Protein AF-A0A182MZ97-F1 (afdb_monomer_lite)

pLDDT: mean 85.39, std 9.78, range [48.69, 96.19]

Structure (mmCIF, N/CA/C/O backbone):
data_AF-A0A182MZ97-F1
#
_entry.id   AF-A0A182MZ97-F1
#
loop_
_atom_site.group_PDB
_atom_site.id
_atom_site.type_symbol
_atom_site.label_atom_id
_atom_site.label_alt_id
_atom_site.label_comp_id
_atom_site.label_asym_id
_atom_site.label_entity_id
_atom_site.label_seq_id
_atom_site.pdbx_PDB_ins_code
_atom_site.Cartn_x
_atom_site.Cartn_y
_atom_site.Cartn_z
_atom_site.occupancy
_atom_site.B_iso_or_equiv
_atom_site.auth_seq_id
_atom_site.auth_comp_id
_atom_site.auth_asym_id
_atom_site.auth_atom_id
_atom_site.pdbx_PDB_model_num
ATOM 1 N N . MET A 1 1 ? -9.041 17.552 29.108 1.00 75.31 1 MET A N 1
ATOM 2 C CA . MET A 1 1 ? -8.482 17.129 27.807 1.00 75.31 1 MET A CA 1
ATOM 3 C C . MET A 1 1 ? -7.192 16.345 27.979 1.00 75.31 1 MET A C 1
ATOM 5 O O . MET A 1 1 ? -7.177 15.187 27.598 1.00 75.31 1 MET A O 1
ATOM 9 N N . GLU A 1 2 ? -6.170 16.884 28.648 1.00 78.56 2 GLU A N 1
ATOM 10 C CA . GLU A 1 2 ? -4.903 16.163 28.898 1.00 78.56 2 GLU A CA 1
ATOM 11 C C . GLU A 1 2 ? -5.072 14.800 29.594 1.00 78.56 2 GLU A C 1
ATOM 13 O O . GLU A 1 2 ? -4.430 13.819 29.215 1.00 78.56 2 GLU A O 1
ATOM 18 N N . SER A 1 3 ? -5.989 14.697 30.565 1.00 82.06 3 SER A N 1
ATOM 19 C CA . SER A 1 3 ? -6.294 13.424 31.234 1.00 82.06 3 SER A CA 1
ATOM 20 C C . SER A 1 3 ? -6.861 12.366 30.280 1.00 82.06 3 SER A C 1
ATOM 22 O O . SER A 1 3 ? -6.561 11.186 30.441 1.00 82.06 3 SER A O 1
ATOM 24 N N . TYR A 1 4 ? -7.638 12.779 29.270 1.00 83.19 4 TYR A N 1
ATOM 25 C CA . TYR A 1 4 ? -8.180 11.879 28.249 1.00 83.19 4 TYR A CA 1
ATOM 26 C C . TYR A 1 4 ? -7.067 11.391 27.321 1.00 83.19 4 TYR A C 1
ATOM 28 O O . TYR A 1 4 ? -6.883 10.186 27.179 1.00 83.19 4 TYR A O 1
ATOM 36 N N . THR A 1 5 ? -6.253 12.305 26.783 1.00 82.81 5 THR A N 1
ATOM 37 C CA . THR A 1 5 ? -5.093 11.955 25.946 1.00 82.81 5 THR A CA 1
ATOM 38 C C . THR A 1 5 ? -4.143 10.999 26.671 1.00 82.81 5 THR A C 1
ATOM 40 O O . THR A 1 5 ? -3.703 10.002 26.102 1.00 82.81 5 THR A O 1
ATOM 43 N N . THR A 1 6 ? -3.881 11.243 27.959 1.00 85.00 6 THR A N 1
ATOM 44 C CA . THR A 1 6 ? -3.027 10.373 28.782 1.00 85.00 6 THR A CA 1
ATOM 45 C C . THR A 1 6 ? -3.634 8.980 28.958 1.00 85.00 6 THR A C 1
ATOM 47 O O . THR A 1 6 ? -2.920 7.979 28.880 1.00 85.00 6 THR A O 1
ATOM 50 N N . ALA A 1 7 ? -4.948 8.892 29.189 1.00 85.06 7 ALA A N 1
ATOM 51 C CA . ALA A 1 7 ? -5.648 7.617 29.305 1.00 85.06 7 ALA A CA 1
ATOM 52 C C . ALA A 1 7 ? -5.622 6.834 27.984 1.00 85.06 7 ALA A C 1
ATOM 54 O O . ALA A 1 7 ? -5.282 5.652 27.992 1.00 85.06 7 ALA A O 1
ATOM 55 N N . VAL A 1 8 ? -5.895 7.498 26.856 1.00 85.25 8 VAL A N 1
ATOM 56 C CA . VAL A 1 8 ? -5.829 6.914 25.507 1.00 85.25 8 VAL A CA 1
ATOM 57 C C . VAL A 1 8 ? -4.428 6.380 25.210 1.00 85.25 8 VAL A C 1
ATOM 59 O O . VAL A 1 8 ? -4.289 5.234 24.786 1.00 85.25 8 VAL A O 1
ATOM 62 N N . LEU A 1 9 ? -3.380 7.156 25.497 1.00 84.12 9 LEU A N 1
ATOM 63 C CA . LEU A 1 9 ? -1.998 6.723 25.291 1.00 84.12 9 LEU A CA 1
ATOM 64 C C . LEU A 1 9 ? -1.662 5.474 26.121 1.00 84.12 9 LEU A C 1
ATOM 66 O O . LEU A 1 9 ? -1.122 4.503 25.591 1.00 84.12 9 LEU A O 1
ATOM 70 N N . ARG A 1 10 ? -2.018 5.468 27.412 1.00 83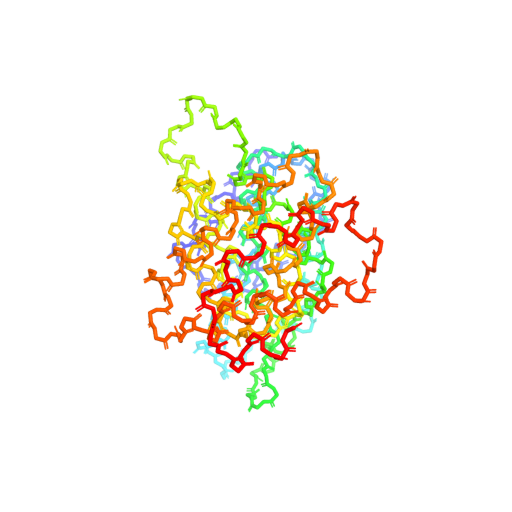.44 10 ARG A N 1
ATOM 71 C CA . ARG A 1 10 ? -1.785 4.318 28.304 1.00 83.44 10 ARG A CA 1
ATOM 72 C C . ARG A 1 10 ? -2.544 3.078 27.844 1.00 83.44 10 ARG A C 1
ATOM 74 O O . ARG A 1 10 ? -1.961 1.999 27.793 1.00 83.44 10 ARG A O 1
ATOM 81 N N . LEU A 1 11 ? -3.817 3.227 27.477 1.00 82.69 11 LEU A N 1
ATOM 82 C CA . LEU A 1 11 ? -4.630 2.131 26.947 1.00 82.69 11 LEU A CA 1
ATOM 83 C C . LEU A 1 11 ? -4.062 1.591 25.633 1.00 82.69 11 LEU A C 1
ATOM 85 O O . LEU A 1 11 ? -4.052 0.377 25.437 1.00 82.69 11 LEU A O 1
ATOM 89 N N . CYS A 1 12 ? -3.547 2.463 24.760 1.00 83.06 12 CYS A N 1
ATOM 90 C CA . CYS A 1 12 ? -2.911 2.056 23.509 1.00 83.06 12 CYS A CA 1
ATOM 91 C C . CYS A 1 12 ? -1.721 1.135 23.780 1.00 83.06 12 CYS A C 1
ATOM 93 O O . CYS A 1 12 ? -1.678 0.026 23.253 1.00 83.06 12 CYS A O 1
ATOM 95 N N . VAL A 1 13 ? -0.807 1.561 24.656 1.00 80.88 13 VAL A N 1
ATOM 96 C CA . VAL A 1 13 ? 0.380 0.778 25.031 1.00 80.88 13 VAL A CA 1
ATOM 97 C C . VAL A 1 13 ? -0.014 -0.547 25.690 1.00 80.88 13 VAL A C 1
ATOM 99 O O . VAL A 1 13 ? 0.513 -1.596 25.331 1.00 80.88 13 VAL A O 1
ATOM 102 N N . LEU A 1 14 ? -0.976 -0.536 26.617 1.00 80.62 14 LEU A N 1
ATOM 103 C CA . LEU A 1 14 ? -1.439 -1.756 27.289 1.00 80.62 14 LEU A CA 1
ATOM 104 C C . LEU A 1 14 ? -2.064 -2.763 26.316 1.00 80.62 14 LEU A C 1
ATOM 106 O O . LEU A 1 14 ? -1.833 -3.965 26.445 1.00 80.62 14 LEU A O 1
ATOM 110 N N . THR A 1 15 ? -2.837 -2.281 25.342 1.00 79.12 15 THR A N 1
ATOM 111 C CA . THR A 1 15 ? -3.482 -3.141 24.341 1.00 79.12 15 THR A CA 1
ATOM 112 C C . THR A 1 15 ? -2.444 -3.796 23.430 1.00 79.12 15 THR A C 1
ATOM 114 O O . THR A 1 15 ? -2.584 -4.970 23.105 1.00 79.12 15 THR A O 1
ATOM 117 N N . GLU A 1 16 ? -1.375 -3.080 23.076 1.00 79.06 16 GLU A N 1
ATOM 118 C CA . GLU A 1 16 ? -0.279 -3.614 22.254 1.00 79.06 16 GLU A CA 1
ATOM 119 C C . GLU A 1 16 ? 0.541 -4.688 22.966 1.00 79.06 16 GLU A C 1
ATOM 121 O O . GLU A 1 16 ? 0.974 -5.643 22.328 1.00 79.06 16 GLU A O 1
ATOM 126 N N . ILE A 1 17 ? 0.736 -4.549 24.279 1.00 74.56 17 ILE A N 1
ATOM 127 C CA . ILE A 1 17 ? 1.519 -5.506 25.069 1.00 74.56 17 ILE A CA 1
ATOM 128 C C . ILE A 1 17 ? 0.687 -6.752 25.400 1.00 74.56 17 ILE A C 1
ATOM 130 O O . ILE A 1 17 ? 1.165 -7.872 25.240 1.00 74.56 17 ILE A O 1
ATOM 134 N N . ASN A 1 18 ? -0.558 -6.574 25.853 1.00 66.50 18 ASN A N 1
ATOM 135 C CA . ASN A 1 18 ? -1.329 -7.656 26.474 1.00 66.50 18 ASN A CA 1
ATOM 136 C C . ASN A 1 18 ? -2.469 -8.215 25.611 1.00 66.50 18 ASN A C 1
ATOM 138 O O . ASN A 1 18 ? -3.104 -9.177 26.036 1.00 66.50 18 ASN A O 1
ATOM 142 N N . 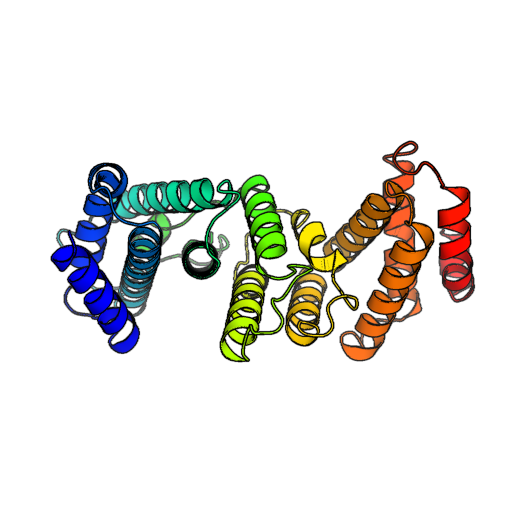ASN A 1 19 ? -2.772 -7.634 24.438 1.00 59.94 19 ASN A N 1
ATOM 143 C CA . ASN A 1 19 ? -3.938 -8.003 23.610 1.00 59.94 19 ASN A CA 1
ATOM 144 C C . ASN A 1 19 ? -5.249 -8.141 24.422 1.00 59.94 19 ASN A C 1
ATOM 146 O O . ASN A 1 19 ? -6.076 -8.991 24.106 1.00 59.94 19 ASN A O 1
ATOM 150 N N . ALA A 1 20 ? -5.390 -7.335 25.488 1.00 57.81 20 ALA A N 1
ATOM 151 C CA . ALA A 1 20 ? -6.318 -7.489 26.616 1.00 57.81 20 ALA A CA 1
ATOM 152 C C . ALA A 1 20 ? -7.575 -8.331 26.313 1.00 57.81 20 ALA A C 1
ATOM 154 O O . ALA A 1 20 ? -8.516 -7.850 25.689 1.00 57.81 20 ALA A O 1
ATOM 155 N N . THR A 1 21 ? -7.601 -9.582 26.776 1.00 58.50 21 THR A N 1
ATOM 156 C CA . THR A 1 21 ? -8.593 -10.591 26.367 1.00 58.50 21 THR A CA 1
ATOM 157 C C . THR A 1 21 ? -9.963 -10.446 27.037 1.00 58.50 21 THR A C 1
ATOM 159 O O . THR A 1 21 ? -10.971 -10.793 26.428 1.00 58.50 21 THR A O 1
ATOM 162 N N . GLU A 1 22 ? -10.050 -9.907 28.258 1.00 63.78 22 GLU A N 1
ATOM 163 C CA . GLU A 1 22 ? -11.291 -10.003 29.052 1.00 63.78 22 GLU A CA 1
ATOM 164 C C . GLU A 1 22 ? -12.356 -8.935 28.745 1.00 63.78 22 GLU A C 1
ATOM 166 O O . GLU A 1 22 ? -13.522 -9.153 29.050 1.00 63.78 22 GLU A O 1
ATOM 171 N N . ASN A 1 23 ? -12.016 -7.806 28.107 1.00 78.56 23 ASN A N 1
ATOM 172 C CA . ASN A 1 23 ? -12.972 -6.705 27.861 1.00 78.56 23 ASN A CA 1
ATOM 173 C C . ASN A 1 23 ? -12.804 -6.011 26.498 1.00 78.56 23 ASN A C 1
ATOM 175 O O . ASN A 1 23 ? -13.236 -4.870 26.310 1.00 78.56 23 ASN A O 1
ATOM 179 N N . VAL A 1 24 ? -12.179 -6.681 25.528 1.00 85.81 24 VAL A N 1
ATOM 180 C CA . VAL A 1 24 ? -11.850 -6.068 24.233 1.00 85.81 24 VAL A CA 1
ATOM 181 C C . VAL A 1 24 ? -13.084 -5.617 23.442 1.00 85.81 24 VAL A C 1
ATOM 183 O O . VAL A 1 24 ? -13.055 -4.564 22.806 1.00 85.81 24 VAL A O 1
ATOM 186 N N . PHE A 1 25 ? -14.194 -6.358 23.523 1.00 86.38 25 PHE A N 1
ATOM 187 C CA . PHE A 1 25 ? -15.444 -5.997 22.847 1.00 86.38 25 PHE A CA 1
ATOM 188 C C . PHE A 1 25 ? -16.012 -4.684 23.391 1.00 86.38 25 PHE A C 1
ATOM 190 O O . PHE A 1 25 ? -16.287 -3.767 22.616 1.00 86.38 25 PHE A O 1
ATOM 197 N N . THR A 1 26 ? -16.092 -4.565 24.718 1.00 86.88 26 THR A N 1
ATOM 198 C CA . THR A 1 26 ? -16.541 -3.357 25.420 1.00 86.88 26 THR A CA 1
ATOM 199 C C . THR A 1 26 ? -15.643 -2.162 25.108 1.00 86.88 26 THR A C 1
ATOM 201 O O . THR A 1 26 ? -16.132 -1.071 24.824 1.00 86.88 26 THR A O 1
ATOM 204 N N . LEU A 1 27 ? -14.320 -2.362 25.096 1.00 88.50 27 LEU A N 1
ATOM 205 C CA . LEU A 1 27 ? -13.373 -1.312 24.725 1.00 88.50 27 LEU A CA 1
ATOM 206 C C . LEU A 1 27 ? -13.592 -0.844 23.280 1.00 88.50 27 LEU A C 1
ATOM 208 O O . LEU A 1 27 ? -13.688 0.356 23.034 1.00 88.50 27 LEU A O 1
ATOM 212 N N . ALA A 1 28 ? -13.714 -1.771 22.327 1.00 89.94 28 ALA A N 1
ATOM 213 C CA . ALA A 1 28 ? -13.970 -1.434 20.929 1.00 89.94 28 ALA A CA 1
ATOM 214 C C . ALA A 1 28 ? -15.308 -0.696 20.743 1.00 89.94 28 ALA A C 1
ATOM 216 O O . ALA A 1 28 ? -15.421 0.160 19.867 1.00 89.94 28 ALA A O 1
ATOM 217 N N . GLU A 1 29 ? -16.315 -0.991 21.567 1.00 88.88 29 GLU A N 1
ATOM 218 C CA . GLU A 1 29 ? -17.582 -0.263 21.584 1.00 88.88 29 GLU A CA 1
ATOM 219 C C . GLU A 1 29 ? -17.445 1.164 22.123 1.00 88.88 29 GLU A C 1
ATOM 221 O O . GLU A 1 29 ? -17.930 2.100 21.484 1.00 88.88 29 GLU A O 1
ATOM 226 N N . TYR A 1 30 ? -16.747 1.363 23.241 1.00 89.62 30 TYR A N 1
ATOM 227 C CA . TYR A 1 30 ? -16.501 2.709 23.759 1.00 89.62 30 TYR A CA 1
ATOM 228 C C . TYR A 1 30 ? -15.685 3.559 22.789 1.00 89.62 30 TYR A C 1
ATOM 230 O O . TYR A 1 30 ? -16.057 4.700 22.525 1.00 89.62 30 TYR A O 1
ATOM 238 N N . LEU A 1 31 ? -14.654 2.987 22.168 1.00 92.50 31 LEU A N 1
ATOM 239 C CA . LEU A 1 31 ? -13.874 3.685 21.148 1.00 92.50 31 LEU A CA 1
ATOM 240 C C . LEU A 1 31 ? -14.722 4.011 19.908 1.00 92.50 31 LEU A C 1
ATOM 242 O O . LEU A 1 31 ? -14.615 5.101 19.360 1.00 92.50 31 LEU A O 1
ATOM 246 N N . ALA A 1 32 ? -15.637 3.135 19.489 1.00 91.56 32 ALA A N 1
ATOM 247 C CA . ALA A 1 32 ? -16.556 3.457 18.395 1.00 91.56 32 ALA A CA 1
ATOM 248 C C . ALA A 1 32 ? -17.457 4.666 18.711 1.00 91.56 32 ALA A C 1
ATOM 250 O O . ALA A 1 32 ? -17.760 5.473 17.829 1.00 91.56 32 ALA A O 1
ATOM 251 N N . ASN A 1 33 ? -17.899 4.788 19.965 1.00 89.94 33 ASN A N 1
ATOM 252 C CA . ASN A 1 33 ? -18.706 5.917 20.418 1.00 89.94 33 ASN A CA 1
ATOM 253 C C . ASN A 1 33 ? -17.875 7.204 20.498 1.00 89.94 33 ASN A C 1
ATOM 255 O O . ASN A 1 33 ? -18.319 8.243 20.006 1.00 89.94 33 ASN A O 1
ATOM 259 N N . ASP A 1 34 ? -16.657 7.117 21.030 1.00 90.38 34 ASP A N 1
ATOM 260 C CA . ASP A 1 34 ? -15.720 8.238 21.117 1.00 90.38 34 ASP A CA 1
ATOM 261 C C . ASP A 1 34 ? -15.302 8.755 19.735 1.00 90.38 34 ASP A C 1
ATOM 263 O O . ASP A 1 34 ? -15.210 9.968 19.550 1.00 90.38 34 ASP A O 1
ATOM 267 N N . LEU A 1 35 ? -15.151 7.876 18.735 1.00 92.50 35 LEU A N 1
ATOM 268 C CA . LEU A 1 35 ? -14.827 8.254 17.352 1.00 92.50 35 LEU A CA 1
ATOM 269 C C . LEU A 1 35 ? -15.794 9.324 16.813 1.00 92.50 35 LEU A C 1
ATOM 271 O O . LEU A 1 35 ? -15.373 10.284 16.171 1.00 92.50 35 LEU A O 1
ATOM 275 N N . ARG A 1 36 ? -17.093 9.205 17.123 1.00 87.31 36 ARG A N 1
ATOM 276 C CA . ARG A 1 36 ? -18.137 10.165 16.703 1.00 87.31 36 ARG A CA 1
ATOM 277 C C . ARG A 1 36 ? -18.041 11.515 17.412 1.00 87.31 36 ARG A C 1
ATOM 279 O O . ARG A 1 36 ? -18.673 12.485 16.990 1.00 87.31 36 ARG A O 1
ATOM 286 N N . LEU A 1 37 ? -17.317 11.562 18.522 1.00 88.19 37 LEU A N 1
ATOM 287 C CA . LEU A 1 37 ? -17.162 12.732 19.372 1.00 88.19 37 LEU A CA 1
ATOM 288 C C . LEU A 1 37 ? -15.798 13.407 19.194 1.00 88.19 37 LEU A C 1
ATOM 290 O O . LEU A 1 37 ? -15.675 14.555 19.615 1.00 88.19 37 LEU A O 1
ATOM 294 N N . LEU A 1 38 ? -14.816 12.771 18.541 1.00 87.25 38 LEU A N 1
ATOM 295 C CA . LEU A 1 38 ? -13.461 13.322 18.369 1.00 87.25 38 LEU A CA 1
ATOM 296 C C . LEU A 1 38 ? -13.462 14.747 17.810 1.00 87.25 38 LEU A C 1
ATOM 298 O O . LEU A 1 38 ? -12.812 15.630 18.368 1.00 87.25 38 LEU A O 1
ATOM 302 N N . SER A 1 39 ? -14.266 15.008 16.775 1.00 83.00 39 SER A N 1
ATOM 303 C CA . SER A 1 39 ? -14.386 16.343 16.170 1.00 83.00 39 SER A CA 1
ATOM 304 C C . SER A 1 39 ? -14.908 17.406 17.146 1.00 83.00 39 SER A C 1
ATOM 306 O O . SER A 1 39 ? -14.612 18.590 17.002 1.00 83.00 39 SER A O 1
ATOM 308 N N . LYS A 1 40 ? -15.651 16.997 18.182 1.00 86.00 40 LYS A N 1
ATOM 309 C CA . LYS A 1 40 ? -16.168 17.869 19.248 1.00 86.00 40 LYS A CA 1
ATOM 310 C C . LYS A 1 40 ? -15.209 17.989 20.431 1.00 86.00 40 LYS A C 1
ATOM 312 O O . LYS A 1 40 ? -15.295 18.962 21.177 1.00 86.00 40 LYS A O 1
ATOM 317 N N . MET A 1 41 ? -14.309 17.023 20.607 1.00 83.06 41 MET A N 1
ATOM 318 C CA . MET A 1 41 ? -13.369 16.965 21.726 1.00 83.06 41 MET A CA 1
ATOM 319 C C . MET A 1 41 ? -12.228 17.989 21.611 1.00 83.06 41 MET A C 1
ATOM 321 O O . MET A 1 41 ? -11.568 18.241 22.613 1.00 83.06 41 MET A O 1
ATOM 325 N N . LYS A 1 42 ? -12.016 18.630 20.448 1.00 82.94 42 LYS A N 1
ATOM 326 C CA . LYS A 1 42 ? -10.937 19.622 20.220 1.00 82.94 42 LYS A CA 1
ATOM 327 C C . LYS A 1 42 ? -9.555 19.099 20.657 1.00 82.94 42 LYS A C 1
ATOM 329 O O . LYS A 1 42 ? -8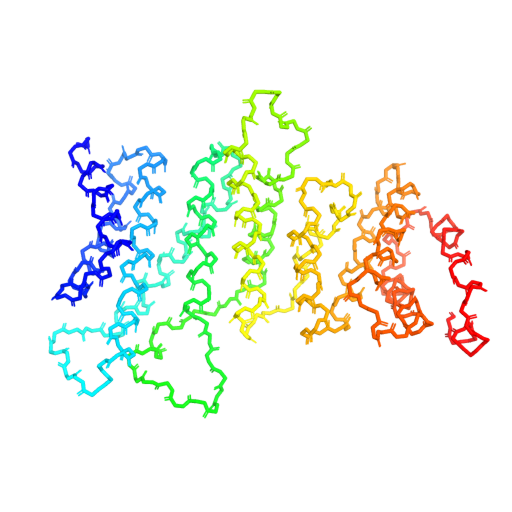.811 19.779 21.363 1.00 82.94 42 LYS A O 1
ATOM 334 N N . LEU A 1 43 ? -9.254 17.856 20.288 1.00 85.56 43 LEU A N 1
ATOM 335 C CA . LEU A 1 43 ? -7.963 17.209 20.526 1.00 85.56 43 LEU A CA 1
ATOM 336 C C . LEU A 1 43 ? -6.906 17.712 19.534 1.00 85.56 43 LEU A C 1
ATOM 338 O O . LEU A 1 43 ? -7.254 18.161 18.445 1.00 85.56 43 LEU A O 1
ATOM 342 N N . SER A 1 44 ? -5.625 17.601 19.903 1.00 88.94 44 SER A N 1
ATOM 343 C CA . SER A 1 44 ? -4.528 17.792 18.947 1.00 88.94 44 SER A CA 1
ATOM 344 C C . SER A 1 44 ? -4.525 16.684 17.890 1.00 88.94 44 SER A C 1
ATOM 346 O O . SER A 1 44 ? -4.992 15.571 18.152 1.00 88.94 44 SER A O 1
ATOM 348 N N . ASP A 1 45 ? -3.944 16.960 16.723 1.00 89.38 45 ASP A N 1
ATOM 349 C CA . ASP A 1 45 ? -3.851 15.989 15.625 1.00 89.38 45 ASP A CA 1
ATOM 350 C C . ASP A 1 45 ? -3.105 14.718 16.042 1.00 89.38 45 ASP A C 1
ATOM 352 O O . ASP A 1 45 ? -3.550 13.607 15.755 1.00 89.38 45 ASP A O 1
ATOM 356 N N . GLU A 1 46 ? -2.031 14.859 16.821 1.00 88.69 46 GLU A N 1
ATOM 357 C CA . GLU A 1 46 ? -1.310 13.719 17.388 1.00 88.69 46 GLU A CA 1
ATOM 358 C C . GLU A 1 46 ? -2.192 12.893 18.335 1.00 88.69 46 GLU A C 1
ATOM 360 O O . GLU A 1 46 ? -2.209 11.664 18.252 1.00 88.69 46 GLU A O 1
ATOM 365 N N . SER A 1 47 ? -2.991 13.543 19.188 1.00 89.12 47 SER A N 1
ATOM 366 C CA . SER A 1 47 ? -3.918 12.838 20.084 1.00 89.12 47 SER A CA 1
ATOM 367 C C . SER A 1 47 ? -4.982 12.065 19.298 1.00 89.12 47 SER A C 1
ATOM 369 O O . SER A 1 47 ? -5.289 10.923 19.646 1.00 89.12 47 SER A O 1
ATOM 371 N N . ASN A 1 48 ? -5.517 12.655 18.223 1.00 91.56 48 ASN A N 1
ATOM 372 C CA . ASN A 1 48 ? -6.449 11.974 17.320 1.00 91.56 48 ASN A CA 1
ATOM 373 C C . ASN A 1 48 ? -5.781 10.773 16.635 1.00 91.56 48 ASN A C 1
ATOM 375 O O . ASN A 1 48 ? -6.359 9.690 16.564 1.00 91.56 48 ASN A O 1
ATOM 379 N N . ALA A 1 49 ? -4.533 10.919 16.195 1.00 90.44 49 ALA A N 1
ATOM 380 C CA . ALA A 1 49 ? -3.804 9.843 15.540 1.00 90.44 49 ALA A CA 1
ATOM 381 C C . ALA A 1 49 ? -3.478 8.677 16.493 1.00 90.44 49 ALA A C 1
ATOM 383 O O . ALA A 1 49 ? -3.600 7.506 16.120 1.00 90.44 49 ALA A O 1
ATOM 384 N N . ILE A 1 50 ? -3.137 8.973 17.753 1.00 90.44 50 ILE A N 1
ATOM 385 C CA . ILE A 1 50 ? -2.969 7.958 18.805 1.00 90.44 50 ILE A CA 1
ATOM 386 C C . ILE A 1 50 ? -4.305 7.259 19.091 1.00 90.44 50 ILE A C 1
ATOM 388 O O . ILE A 1 50 ? -4.329 6.039 19.268 1.00 90.44 50 ILE A O 1
ATOM 392 N N . PHE A 1 51 ? -5.421 7.992 19.085 1.00 93.81 51 PHE A N 1
ATOM 393 C CA . PHE A 1 51 ? -6.746 7.389 19.202 1.00 93.81 51 PHE A CA 1
ATOM 394 C C . PHE A 1 51 ? -7.019 6.398 18.059 1.00 93.81 51 PHE A C 1
ATOM 396 O O . PHE A 1 51 ? -7.438 5.269 18.318 1.00 93.81 51 PHE A O 1
ATOM 403 N N . TYR A 1 52 ? -6.724 6.763 16.807 1.00 94.62 52 TYR A N 1
ATOM 404 C CA . TYR A 1 52 ? -6.891 5.859 15.663 1.00 94.62 52 TYR A CA 1
ATOM 405 C C . TYR A 1 52 ? -6.052 4.583 15.813 1.00 94.62 52 TYR A C 1
ATOM 407 O O . TYR A 1 52 ? -6.544 3.479 15.572 1.00 94.62 52 TYR A O 1
ATOM 415 N N . ARG A 1 53 ? -4.806 4.710 16.286 1.00 92.12 53 ARG A N 1
ATOM 416 C CA . ARG A 1 53 ? -3.935 3.566 16.596 1.00 92.12 53 ARG A CA 1
ATOM 417 C C . ARG A 1 53 ? -4.543 2.656 17.668 1.00 92.12 53 ARG A C 1
ATOM 419 O O . ARG A 1 53 ? -4.570 1.439 17.472 1.00 92.12 53 ARG A O 1
ATOM 426 N N . LEU A 1 54 ? -5.054 3.226 18.763 1.00 93.19 54 LEU A N 1
ATOM 427 C CA . LEU A 1 54 ? -5.735 2.478 19.824 1.00 93.19 54 LEU A CA 1
ATOM 428 C C . LEU A 1 54 ? -6.961 1.740 19.277 1.00 93.19 54 LEU A C 1
ATOM 430 O O . LEU A 1 54 ? -7.118 0.548 19.539 1.00 93.19 54 LEU A O 1
ATOM 434 N N . TYR A 1 55 ? -7.803 2.416 18.494 1.00 94.06 55 TYR A N 1
ATOM 435 C CA . TYR A 1 55 ? -9.022 1.799 17.986 1.00 94.06 55 TYR A CA 1
ATOM 436 C C . TYR A 1 55 ? -8.729 0.647 17.021 1.00 94.06 55 TYR A C 1
ATOM 438 O O . TYR A 1 55 ? -9.278 -0.445 17.179 1.00 94.06 55 TYR A O 1
ATOM 446 N N . LYS A 1 56 ? -7.763 0.831 16.117 1.00 93.31 56 LYS A N 1
ATOM 447 C CA . LYS A 1 56 ? -7.219 -0.239 15.271 1.00 93.31 56 LYS A CA 1
ATOM 448 C C . LYS A 1 56 ? -6.713 -1.431 16.098 1.00 93.31 56 LYS A C 1
ATOM 450 O O . LYS A 1 56 ? -7.030 -2.575 15.780 1.00 93.31 56 LYS A O 1
ATOM 455 N N . ASN A 1 57 ? -5.952 -1.194 17.172 1.00 91.00 57 ASN A N 1
ATOM 456 C CA . ASN A 1 57 ? -5.452 -2.266 18.046 1.00 91.00 57 ASN A CA 1
ATOM 457 C C . ASN A 1 57 ? -6.592 -3.023 18.749 1.00 91.00 57 ASN A C 1
ATOM 459 O O . ASN A 1 57 ? -6.568 -4.251 18.808 1.00 91.00 57 ASN A O 1
ATOM 463 N N . ALA A 1 58 ? -7.610 -2.309 19.237 1.00 91.19 58 ALA A N 1
ATOM 464 C CA . ALA A 1 58 ? -8.780 -2.926 19.856 1.00 91.19 58 ALA A CA 1
ATOM 465 C C . ALA A 1 58 ? -9.552 -3.806 18.858 1.00 91.19 58 ALA A C 1
ATOM 467 O O . ALA A 1 58 ? -9.929 -4.925 19.195 1.00 91.19 58 ALA A O 1
ATOM 468 N N . LEU A 1 59 ? -9.734 -3.349 17.613 1.00 90.75 59 LEU A N 1
ATOM 469 C CA . LEU A 1 59 ? -10.379 -4.139 16.557 1.00 90.75 59 LEU A CA 1
ATOM 470 C C . LEU A 1 59 ? -9.565 -5.388 16.183 1.00 90.75 59 LEU A C 1
ATOM 472 O O . LEU A 1 59 ? -10.139 -6.468 16.049 1.00 90.75 59 LEU A O 1
ATOM 476 N N . HIS A 1 60 ? -8.236 -5.284 16.098 1.00 89.19 60 HIS A N 1
ATOM 477 C CA . HIS A 1 60 ? -7.367 -6.455 15.921 1.00 89.19 60 HIS A CA 1
ATOM 478 C C . HIS A 1 60 ? -7.547 -7.480 17.045 1.00 89.19 60 HIS A C 1
ATOM 480 O O . HIS A 1 60 ? -7.676 -8.675 16.777 1.00 89.19 60 HIS A O 1
ATOM 486 N N . ALA A 1 61 ? -7.585 -7.027 18.299 1.00 88.25 61 ALA A N 1
ATOM 487 C CA . ALA A 1 61 ? -7.780 -7.906 19.444 1.00 88.25 61 ALA A CA 1
ATOM 488 C C . ALA A 1 61 ? -9.198 -8.522 19.471 1.00 88.25 61 ALA A C 1
ATOM 490 O O . ALA A 1 61 ? -9.341 -9.694 19.819 1.00 88.25 61 ALA A O 1
ATOM 491 N N . VAL A 1 62 ? -10.233 -7.798 19.014 1.00 87.88 62 VAL A N 1
ATOM 492 C CA . VAL A 1 62 ? -11.585 -8.352 18.795 1.00 87.88 62 VAL A CA 1
ATOM 493 C C . VAL A 1 62 ? -11.549 -9.498 17.782 1.00 87.88 62 VAL A C 1
ATOM 495 O O . VAL A 1 62 ? -12.076 -10.576 18.064 1.00 87.88 62 VAL A O 1
ATOM 498 N N . VAL A 1 63 ? -10.916 -9.294 16.622 1.00 86.62 63 VAL A N 1
ATOM 499 C CA . VAL A 1 63 ? -10.804 -10.328 15.579 1.00 86.62 63 VAL A CA 1
ATOM 500 C C . VAL A 1 63 ? -10.022 -11.534 16.092 1.00 86.62 63 VAL A C 1
ATOM 502 O O . VAL A 1 63 ? -10.480 -12.665 15.938 1.00 86.62 63 VAL A O 1
ATOM 505 N N . LYS A 1 64 ? -8.893 -11.306 16.773 1.00 85.88 64 LYS A N 1
ATOM 506 C CA . LYS A 1 64 ? -8.092 -12.370 17.388 1.00 85.88 64 LYS A CA 1
ATOM 507 C C . LYS A 1 64 ? -8.916 -13.203 18.375 1.00 85.88 64 LYS A C 1
ATOM 509 O O . LYS A 1 64 ? -8.943 -14.422 18.257 1.00 85.88 64 LYS A O 1
ATOM 514 N N . CYS A 1 65 ? -9.664 -12.556 19.269 1.00 84.12 65 CYS A N 1
ATOM 515 C CA . CYS A 1 65 ? -10.548 -13.251 20.205 1.00 84.12 65 CYS A CA 1
ATOM 516 C C . CYS A 1 65 ? -11.627 -14.076 19.478 1.00 84.12 65 CYS A C 1
ATOM 518 O O . CYS A 1 65 ? -11.932 -15.195 19.891 1.00 84.12 65 CYS A O 1
ATOM 520 N N . CYS A 1 66 ? -12.197 -13.559 18.382 1.00 82.19 66 CYS A N 1
ATOM 521 C CA . CYS A 1 66 ? -13.170 -14.299 17.569 1.00 82.19 66 CYS A CA 1
ATOM 522 C C . CYS A 1 66 ? -12.569 -15.555 16.918 1.00 82.19 66 CYS A C 1
ATOM 524 O O . CYS A 1 66 ? -13.268 -16.561 16.809 1.00 82.19 66 CYS A O 1
ATOM 526 N N . LEU A 1 67 ? -11.301 -15.497 16.500 1.00 82.50 67 LEU A N 1
ATOM 527 C CA . LEU A 1 67 ? -10.583 -16.621 15.893 1.00 82.50 67 LEU A CA 1
ATOM 528 C C . LEU A 1 67 ? -10.150 -17.677 16.921 1.00 82.50 67 LEU A C 1
ATOM 530 O O . LEU A 1 67 ? -10.223 -18.866 16.625 1.00 82.50 67 LEU A O 1
ATOM 534 N N . GLU A 1 68 ? -9.722 -17.262 18.115 1.00 84.19 68 GLU A N 1
ATOM 535 C CA . GLU A 1 68 ? -9.267 -18.168 19.183 1.00 84.19 68 GLU A CA 1
ATOM 536 C C . GLU A 1 68 ? -10.427 -18.906 19.869 1.00 84.19 68 GLU A C 1
ATOM 538 O O . GLU A 1 68 ? -10.296 -20.070 20.240 1.00 84.19 68 GLU A O 1
ATOM 543 N N . GLU A 1 69 ? -11.588 -18.257 20.001 1.00 81.88 69 GLU A N 1
ATOM 544 C CA . GLU A 1 69 ? -12.782 -18.829 20.632 1.00 81.88 69 GLU A CA 1
ATOM 545 C C . GLU A 1 69 ? -13.998 -18.777 19.676 1.00 81.88 69 GLU A C 1
ATOM 547 O O . GLU A 1 69 ? -14.948 -18.010 19.901 1.00 81.88 69 GLU A O 1
ATOM 552 N N . PRO A 1 70 ? -14.007 -19.569 18.586 1.00 75.19 70 PRO A N 1
ATOM 553 C CA . PRO A 1 70 ? -15.021 -19.475 17.532 1.00 75.19 70 PRO A CA 1
ATOM 554 C C . PRO A 1 70 ? -16.414 -19.946 17.972 1.00 75.19 70 PRO A C 1
ATOM 556 O O . PRO A 1 70 ? -17.420 -19.430 17.491 1.00 75.19 70 PRO A O 1
ATOM 559 N N . SER A 1 71 ? -16.484 -20.906 18.898 1.00 72.88 71 SER A N 1
ATOM 560 C CA . SER A 1 71 ? -17.728 -21.505 19.401 1.00 72.88 71 SER A CA 1
ATOM 561 C C . SER A 1 71 ? -18.314 -20.795 20.624 1.00 72.88 71 SER A C 1
ATOM 563 O O . SER A 1 71 ? -19.375 -21.186 21.105 1.00 72.88 71 SER A O 1
ATOM 565 N N . LYS A 1 72 ? -17.629 -19.780 21.162 1.00 78.94 72 LYS A N 1
ATOM 566 C CA . LYS A 1 72 ? -18.080 -19.062 22.356 1.00 78.94 72 LYS A CA 1
ATOM 567 C C . LYS A 1 72 ? -19.213 -18.109 21.997 1.00 78.94 72 LYS A C 1
ATOM 569 O O . LYS A 1 72 ? -19.014 -17.157 21.234 1.00 78.94 72 LYS A O 1
ATOM 574 N N . GLU A 1 73 ? -20.388 -18.349 22.572 1.00 69.31 73 GLU A N 1
ATOM 575 C CA . GLU A 1 73 ? -21.492 -17.398 22.509 1.00 69.31 73 GLU A CA 1
ATOM 576 C C . GLU A 1 73 ? -21.103 -16.107 23.231 1.00 69.31 73 GLU A C 1
ATOM 578 O O . GLU A 1 73 ? -20.640 -16.110 24.372 1.00 69.31 73 GLU A O 1
ATOM 583 N N . ARG A 1 74 ? -21.270 -14.984 22.535 1.00 74.50 74 ARG A N 1
ATOM 584 C CA . ARG A 1 74 ? -20.941 -13.647 23.033 1.00 74.50 74 ARG A CA 1
ATOM 585 C C . ARG A 1 74 ? -22.232 -12.863 23.196 1.00 74.50 74 ARG A C 1
ATOM 587 O O . ARG A 1 74 ? -22.577 -12.014 22.376 1.00 74.50 74 ARG A O 1
ATOM 594 N N . THR A 1 75 ? -22.984 -13.207 24.235 1.00 67.69 75 THR A N 1
ATOM 595 C CA . THR A 1 75 ? -24.243 -12.542 24.585 1.00 67.69 75 THR A CA 1
ATOM 596 C C . THR A 1 75 ? -24.033 -11.037 24.754 1.00 67.69 75 THR A C 1
ATOM 598 O O . THR A 1 75 ? -23.161 -10.615 25.509 1.00 67.69 75 THR A O 1
ATOM 601 N N . GLY A 1 76 ? -24.831 -10.231 24.047 1.00 71.50 76 GLY A N 1
ATOM 602 C CA . GLY A 1 76 ? -24.764 -8.763 24.076 1.00 71.50 76 GLY A CA 1
ATOM 603 C C . GLY A 1 76 ? -23.898 -8.124 22.983 1.00 71.50 76 GLY A C 1
ATOM 604 O O . GLY A 1 76 ? -24.036 -6.928 22.742 1.00 71.50 76 GLY A O 1
ATOM 605 N N . VAL A 1 77 ? -23.069 -8.894 22.269 1.00 77.31 77 VAL A N 1
ATOM 606 C CA . VAL A 1 77 ? -22.239 -8.375 21.168 1.00 77.31 77 VAL A CA 1
ATOM 607 C C . VAL A 1 77 ? -23.028 -8.381 19.857 1.00 77.31 77 VAL A C 1
ATOM 609 O O . VAL A 1 77 ? -23.437 -9.432 19.366 1.00 77.31 77 VAL A O 1
ATOM 612 N N . LYS A 1 78 ? -23.213 -7.202 19.258 1.00 78.75 78 LYS A N 1
ATOM 613 C CA . LYS A 1 78 ? -23.914 -7.026 17.977 1.00 78.75 78 LYS A CA 1
ATOM 614 C C . LYS A 1 78 ? -22.934 -6.884 16.814 1.00 78.75 78 LYS A C 1
ATOM 616 O O . LYS A 1 78 ? -22.468 -5.789 16.504 1.00 78.75 78 LYS A O 1
ATOM 621 N N . PHE A 1 79 ? -22.581 -8.003 16.184 1.00 78.06 79 PHE A N 1
ATOM 622 C CA . PHE A 1 79 ? -21.577 -8.039 15.109 1.00 78.06 79 PHE A CA 1
ATOM 623 C C . PHE A 1 79 ? -21.966 -7.254 13.849 1.00 78.06 79 PHE A C 1
ATOM 625 O O . PHE A 1 79 ? -21.098 -6.706 13.177 1.00 78.06 79 PHE A O 1
ATOM 632 N N . ASP A 1 80 ? -23.257 -7.124 13.560 1.00 77.94 80 ASP A N 1
ATOM 633 C CA . ASP A 1 80 ? -23.775 -6.278 12.484 1.00 77.94 80 ASP A CA 1
ATOM 634 C C . ASP A 1 80 ? -23.474 -4.784 12.715 1.00 77.94 80 ASP A C 1
ATOM 636 O O . ASP A 1 80 ? -23.178 -4.043 11.772 1.00 77.94 80 ASP A O 1
ATOM 640 N N . GLU A 1 81 ? -23.479 -4.331 13.973 1.00 83.25 81 GLU A N 1
ATOM 641 C CA . GLU A 1 81 ? -23.076 -2.967 14.320 1.00 83.25 81 GLU A CA 1
ATOM 642 C C . GLU A 1 81 ? -21.566 -2.751 14.142 1.00 83.25 81 GLU A C 1
ATOM 644 O O . GLU A 1 81 ? -21.158 -1.645 13.776 1.00 83.25 81 GLU A O 1
ATOM 649 N N . TYR A 1 82 ? -20.732 -3.782 14.331 1.00 82.12 82 TYR A N 1
ATOM 650 C CA . TYR A 1 82 ? -19.285 -3.679 14.093 1.00 82.12 82 TYR A CA 1
ATOM 651 C C . TYR A 1 82 ? -18.960 -3.359 12.639 1.00 82.12 82 TYR A C 1
ATOM 653 O O . TYR A 1 82 ? -18.098 -2.517 12.408 1.00 82.12 82 TYR A O 1
ATOM 661 N N . GLY A 1 83 ? -19.676 -3.937 11.671 1.00 84.00 83 GLY A N 1
ATOM 662 C CA . GLY A 1 83 ? -19.473 -3.608 10.257 1.00 84.00 83 GLY A CA 1
ATOM 663 C C . GLY A 1 83 ? -19.683 -2.126 9.960 1.00 84.00 83 GLY A C 1
ATOM 664 O O . GLY A 1 83 ? -18.829 -1.472 9.362 1.00 84.00 83 GLY A O 1
ATOM 665 N N . LYS A 1 84 ? -20.771 -1.548 10.485 1.00 88.06 84 LYS A N 1
ATOM 666 C CA . LYS A 1 84 ? -21.048 -0.105 10.357 1.00 88.06 84 LYS A CA 1
ATOM 667 C C . LYS A 1 84 ? -19.978 0.749 11.040 1.00 88.06 84 LYS A C 1
ATOM 669 O O . LYS A 1 84 ? -19.614 1.806 10.532 1.00 88.06 84 LYS A O 1
ATOM 674 N N . ARG A 1 85 ? -19.485 0.308 12.202 1.00 89.62 85 ARG A N 1
ATOM 675 C CA . ARG A 1 85 ? -18.444 1.008 12.974 1.00 89.62 85 ARG A CA 1
ATOM 676 C C . ARG A 1 85 ? -17.087 0.959 12.263 1.00 89.62 85 ARG A C 1
ATOM 678 O O . ARG A 1 85 ? -16.422 1.985 12.184 1.00 89.62 85 ARG A O 1
ATOM 685 N N . ILE A 1 86 ? -16.723 -0.185 11.682 1.00 91.19 86 ILE A N 1
ATOM 686 C CA . ILE A 1 86 ? -15.526 -0.345 10.846 1.00 91.19 86 ILE A CA 1
ATOM 687 C C . ILE A 1 86 ? -15.615 0.565 9.628 1.00 91.19 86 ILE A C 1
ATOM 689 O O . ILE A 1 86 ? -14.678 1.309 9.370 1.00 91.19 86 ILE A O 1
ATOM 693 N N . GLN A 1 87 ? -16.748 0.571 8.922 1.00 91.00 87 GLN A N 1
ATOM 694 C CA . GLN A 1 87 ? -16.931 1.445 7.767 1.00 91.00 87 GLN A CA 1
ATOM 695 C C . GLN A 1 87 ? -16.773 2.924 8.146 1.00 91.00 87 GLN A C 1
ATOM 697 O O . GLN A 1 87 ? -16.051 3.647 7.468 1.00 91.00 87 GLN A O 1
ATOM 702 N N . ALA A 1 88 ? -17.381 3.359 9.255 1.00 92.88 88 ALA A N 1
ATOM 703 C CA . ALA A 1 88 ? -17.226 4.725 9.751 1.00 92.88 88 ALA A CA 1
ATOM 704 C C . ALA A 1 88 ? -15.766 5.058 10.096 1.00 92.88 88 ALA A C 1
ATOM 706 O O . ALA A 1 88 ? -15.285 6.137 9.761 1.00 92.88 88 ALA A O 1
ATOM 707 N N . PHE A 1 89 ? -15.045 4.130 10.729 1.00 95.31 89 PHE A N 1
ATOM 708 C CA . PHE A 1 89 ? -13.634 4.322 11.050 1.00 95.31 89 PHE A CA 1
ATOM 709 C C . PHE A 1 89 ? -12.755 4.400 9.800 1.00 95.31 89 PHE A C 1
ATOM 711 O O . PHE A 1 89 ? -11.929 5.303 9.692 1.00 95.31 89 PHE A O 1
ATOM 718 N N . MET A 1 90 ? -12.981 3.513 8.831 1.00 95.25 90 MET A N 1
ATOM 719 C CA . MET A 1 90 ? -12.291 3.534 7.542 1.00 95.25 90 MET A CA 1
ATOM 720 C C . MET A 1 90 ? -12.535 4.849 6.804 1.00 95.25 90 MET A C 1
ATOM 722 O O . MET A 1 90 ? -11.580 5.447 6.321 1.00 95.25 90 MET A O 1
ATOM 726 N N . SER A 1 91 ? -13.775 5.348 6.769 1.00 93.44 91 SER A N 1
ATOM 727 C CA . SER A 1 91 ? -14.084 6.657 6.182 1.00 93.44 91 SER A CA 1
ATOM 728 C C . SER A 1 91 ? -13.286 7.784 6.838 1.00 93.44 91 SER A C 1
ATOM 730 O O . SER A 1 91 ? -12.649 8.554 6.126 1.00 93.44 91 SER A O 1
ATOM 732 N N . VAL A 1 92 ? -13.232 7.827 8.175 1.00 93.88 92 VAL A N 1
ATOM 733 C CA . VAL A 1 92 ? -12.439 8.832 8.903 1.00 93.88 92 VAL A CA 1
ATOM 734 C C . VAL A 1 92 ? -10.956 8.738 8.540 1.00 93.88 92 VAL A C 1
ATOM 736 O O . VAL A 1 92 ? -10.342 9.757 8.245 1.00 93.88 92 VAL A O 1
ATOM 739 N N . LEU A 1 93 ? -10.374 7.534 8.515 1.00 94.69 93 LEU A N 1
ATOM 740 C CA . LEU A 1 93 ? -8.964 7.342 8.148 1.00 94.69 93 LEU A CA 1
ATOM 741 C C . LEU A 1 93 ? -8.661 7.791 6.714 1.00 94.69 93 LEU A C 1
ATOM 743 O O . LEU A 1 93 ? -7.603 8.361 6.462 1.00 94.69 93 LEU A O 1
ATOM 747 N N . VAL A 1 94 ? -9.581 7.548 5.780 1.00 93.75 94 VAL A N 1
ATOM 748 C CA . VAL A 1 94 ? -9.432 7.945 4.374 1.00 93.75 94 VAL A CA 1
ATOM 749 C C . VAL A 1 94 ? -9.517 9.459 4.212 1.00 93.75 94 VAL A C 1
ATOM 751 O O . VAL A 1 94 ? -8.739 10.022 3.447 1.00 93.75 94 VAL A O 1
ATOM 754 N N . GLU A 1 95 ? -10.401 10.126 4.954 1.00 92.19 95 GLU A N 1
ATOM 755 C CA . GLU A 1 95 ? -10.483 11.593 4.985 1.00 92.19 95 GLU A CA 1
ATOM 756 C C . GLU A 1 95 ? -9.176 12.227 5.488 1.00 92.19 95 GLU A C 1
ATOM 758 O O . GLU A 1 95 ? -8.771 13.277 4.992 1.00 92.19 95 GLU A O 1
ATOM 763 N N . GLN A 1 96 ? -8.457 11.573 6.410 1.00 91.81 96 GLN A N 1
ATOM 764 C CA . GLN A 1 96 ? -7.151 12.065 6.872 1.00 91.81 96 GLN A CA 1
ATOM 765 C C . GLN A 1 96 ? -6.068 12.054 5.777 1.00 91.81 96 GLN A C 1
ATOM 767 O O . GLN A 1 96 ? -5.083 12.781 5.896 1.00 91.81 96 GLN A O 1
ATOM 772 N N . LEU A 1 97 ? -6.220 11.270 4.701 1.00 91.06 97 LEU A N 1
ATOM 773 C CA . LEU A 1 97 ? -5.237 11.225 3.606 1.00 91.06 97 LEU A CA 1
ATOM 774 C C . LEU A 1 97 ? -5.233 12.501 2.749 1.00 91.06 97 LEU A C 1
ATOM 776 O O . LEU A 1 97 ? -4.245 12.787 2.065 1.00 91.06 97 LEU A O 1
ATOM 780 N N . ASP A 1 98 ? -6.328 13.265 2.786 1.00 86.50 98 ASP A N 1
ATOM 781 C CA . ASP A 1 98 ? -6.470 14.529 2.059 1.00 86.50 98 ASP A CA 1
ATOM 782 C C . ASP A 1 98 ? -5.791 15.704 2.795 1.00 86.50 98 ASP A C 1
ATOM 784 O O . ASP A 1 98 ? -5.660 16.797 2.240 1.00 86.50 98 ASP A O 1
ATOM 788 N N . ALA A 1 99 ? -5.319 15.494 4.030 1.00 77.44 99 ALA A N 1
ATOM 789 C CA . ALA A 1 99 ? -4.592 16.506 4.784 1.00 77.44 99 ALA A CA 1
ATOM 790 C C . ALA A 1 99 ? -3.167 16.674 4.225 1.00 77.44 99 ALA A C 1
ATOM 792 O O . ALA A 1 99 ? -2.351 15.749 4.243 1.00 77.44 99 ALA A O 1
ATOM 793 N N . ASN A 1 100 ? -2.874 17.862 3.689 1.00 63.34 100 ASN A N 1
ATOM 794 C CA . ASN A 1 100 ? -1.645 18.115 2.932 1.00 63.34 100 ASN A CA 1
ATOM 795 C C . ASN A 1 100 ? -0.423 18.464 3.803 1.00 63.34 100 ASN A C 1
ATOM 797 O O . ASN A 1 100 ? 0.692 18.268 3.329 1.00 63.34 100 ASN A O 1
ATOM 801 N N . ASP A 1 101 ? -0.621 18.878 5.063 1.00 67.31 101 ASP A N 1
ATOM 802 C CA . ASP A 1 101 ? 0.428 19.445 5.932 1.00 67.31 101 ASP A CA 1
ATOM 803 C C . ASP A 1 101 ? 0.460 18.817 7.343 1.00 67.31 101 ASP A C 1
ATOM 805 O O . ASP A 1 101 ? 0.629 19.505 8.349 1.00 67.31 101 ASP A O 1
ATOM 809 N N . CYS A 1 102 ? 0.265 17.500 7.453 1.00 79.25 102 CYS A N 1
ATOM 810 C CA . CYS A 1 102 ? 0.364 16.815 8.745 1.00 79.25 102 CYS A CA 1
ATOM 811 C C . CYS A 1 102 ? 1.816 16.504 9.121 1.00 79.25 102 CYS A C 1
ATOM 813 O O . CYS A 1 102 ? 2.593 16.013 8.296 1.00 79.25 102 CYS A O 1
ATOM 815 N N . GLU A 1 103 ? 2.150 16.700 10.399 1.00 86.88 103 GLU A N 1
ATOM 816 C CA . GLU A 1 103 ? 3.414 16.235 10.968 1.00 86.88 103 GLU A CA 1
ATOM 817 C C . GLU A 1 103 ? 3.600 14.730 10.737 1.00 86.88 103 GLU A C 1
ATOM 819 O O . GLU A 1 103 ? 2.666 13.936 10.880 1.00 86.88 103 GLU A O 1
ATOM 824 N N . PHE A 1 104 ? 4.831 14.306 10.448 1.00 86.44 104 PHE A N 1
ATOM 825 C CA . PHE A 1 104 ? 5.125 12.906 10.137 1.00 86.44 104 PHE A CA 1
ATOM 826 C C . PHE A 1 104 ? 4.678 11.927 11.239 1.00 86.44 104 PHE A C 1
ATOM 828 O O . PHE A 1 104 ? 4.240 10.815 10.942 1.00 86.44 104 PHE A O 1
ATOM 835 N N . ALA A 1 105 ? 4.738 12.330 12.515 1.00 86.31 105 ALA A N 1
ATOM 836 C CA . ALA A 1 105 ? 4.270 11.510 13.632 1.00 86.31 105 ALA A CA 1
ATOM 837 C C . ALA A 1 105 ? 2.772 11.168 13.515 1.00 86.31 105 ALA A C 1
ATOM 839 O O . ALA A 1 105 ? 2.398 10.000 13.661 1.00 86.31 105 ALA A O 1
ATOM 840 N N . VAL A 1 106 ? 1.943 12.163 13.178 1.00 89.69 106 VAL A N 1
ATOM 841 C CA . VAL A 1 106 ? 0.508 12.012 12.887 1.00 89.69 106 VAL A CA 1
ATOM 842 C C . VAL A 1 106 ? 0.333 11.107 11.672 1.00 89.69 106 VAL A C 1
ATOM 844 O O . VAL A 1 106 ? -0.369 10.093 11.739 1.00 89.69 106 VAL A O 1
ATOM 847 N N . SER A 1 107 ? 1.047 11.421 10.589 1.00 91.00 107 SER A N 1
ATOM 848 C CA . SER A 1 107 ? 0.918 10.727 9.311 1.00 91.00 107 SER A CA 1
ATOM 849 C C . SER A 1 107 ? 1.239 9.243 9.395 1.00 91.00 107 SER A C 1
ATOM 851 O O . SER A 1 107 ? 0.523 8.400 8.852 1.00 91.00 107 SER A O 1
ATOM 853 N N . ARG A 1 108 ? 2.278 8.900 10.155 1.00 91.06 108 ARG A N 1
ATOM 854 C CA . ARG A 1 108 ? 2.665 7.518 10.429 1.00 91.06 108 ARG A CA 1
ATOM 855 C C . ARG A 1 108 ? 1.551 6.744 11.130 1.00 91.06 108 ARG A C 1
ATOM 857 O O . ARG A 1 108 ? 1.305 5.590 10.789 1.00 91.06 108 ARG A O 1
ATOM 864 N N . HIS A 1 109 ? 0.891 7.346 12.118 1.00 92.12 109 HIS A N 1
ATOM 865 C CA . HIS A 1 109 ? -0.187 6.689 12.858 1.00 92.12 109 HIS A CA 1
ATOM 866 C C . HIS A 1 109 ? -1.435 6.484 11.995 1.00 92.12 109 HIS A C 1
ATOM 868 O O . HIS A 1 109 ? -2.001 5.392 12.024 1.00 92.12 109 HIS A O 1
ATOM 874 N N . VAL A 1 110 ? -1.806 7.477 11.182 1.00 94.12 110 VAL A N 1
ATOM 875 C CA . VAL A 1 110 ? -2.916 7.373 10.220 1.00 94.12 110 VAL A CA 1
ATOM 876 C C . VAL A 1 110 ? -2.645 6.278 9.188 1.00 94.12 110 VAL A C 1
ATOM 878 O O . VAL A 1 110 ? -3.462 5.373 9.023 1.00 94.12 110 VAL A O 1
ATOM 881 N N . ALA A 1 111 ? -1.481 6.312 8.535 1.00 94.38 111 ALA A N 1
ATOM 882 C CA . ALA A 1 111 ? -1.138 5.344 7.499 1.00 94.38 111 ALA A CA 1
ATOM 883 C C . ALA A 1 111 ? -1.028 3.917 8.045 1.00 94.38 111 ALA A C 1
ATOM 885 O O . ALA A 1 111 ? -1.562 2.993 7.434 1.00 94.38 111 ALA A O 1
ATOM 886 N N . ASN A 1 112 ? -0.397 3.731 9.211 1.00 94.44 112 ASN A N 1
ATOM 887 C CA . ASN A 1 112 ? -0.336 2.424 9.863 1.00 94.44 112 ASN A CA 1
ATOM 888 C C . ASN A 1 112 ? -1.740 1.917 10.212 1.00 94.44 112 ASN A C 1
ATOM 890 O O . ASN A 1 112 ? -2.067 0.777 9.900 1.00 94.44 112 ASN A O 1
ATOM 894 N N . ALA A 1 113 ? -2.593 2.766 10.799 1.00 95.44 113 ALA A N 1
ATOM 895 C CA . ALA A 1 113 ? -3.964 2.386 11.114 1.00 95.44 113 ALA A CA 1
ATOM 896 C C . ALA A 1 113 ? -4.735 1.949 9.867 1.00 95.44 113 ALA A C 1
ATOM 898 O O . ALA A 1 113 ? -5.333 0.876 9.881 1.00 95.44 113 ALA A O 1
ATOM 899 N N . LEU A 1 114 ? -4.660 2.717 8.779 1.00 96.19 114 LEU A N 1
ATOM 900 C CA . LEU A 1 114 ? -5.354 2.380 7.543 1.00 96.19 114 LEU A CA 1
ATOM 901 C C . LEU A 1 114 ? -4.825 1.087 6.911 1.00 96.19 114 LEU A C 1
ATOM 903 O O . LEU A 1 114 ? -5.621 0.203 6.614 1.00 96.19 114 LEU A O 1
ATOM 907 N N . CYS A 1 115 ? -3.506 0.931 6.757 1.00 95.88 115 CYS A N 1
ATOM 908 C CA . CYS A 1 115 ? -2.908 -0.270 6.159 1.00 95.88 115 CYS A CA 1
ATOM 909 C C . CYS A 1 115 ? -3.275 -1.540 6.938 1.00 95.88 115 CYS A C 1
ATOM 911 O O . CYS A 1 115 ? -3.717 -2.532 6.360 1.00 95.88 115 CYS A O 1
ATOM 913 N N . ASN A 1 116 ? -3.153 -1.496 8.266 1.00 94.75 116 ASN A N 1
ATOM 914 C CA . ASN A 1 116 ? -3.538 -2.603 9.131 1.00 94.75 116 ASN A CA 1
ATOM 915 C C . ASN A 1 116 ? -5.030 -2.923 9.032 1.00 94.75 116 ASN A C 1
ATOM 917 O O . ASN A 1 116 ? -5.394 -4.094 8.955 1.00 94.75 116 ASN A O 1
ATOM 921 N N . MET A 1 117 ? -5.890 -1.900 9.026 1.00 95.19 117 MET A N 1
ATOM 922 C CA . MET A 1 117 ? -7.327 -2.111 8.891 1.00 95.19 117 MET A CA 1
ATOM 923 C C . MET A 1 117 ? -7.687 -2.701 7.528 1.00 95.19 117 MET A C 1
ATOM 925 O O . MET A 1 117 ? -8.520 -3.600 7.495 1.00 95.19 117 MET A O 1
ATOM 929 N N . LEU A 1 118 ? -7.045 -2.282 6.431 1.00 94.19 118 LEU A N 1
ATOM 930 C CA . LEU A 1 118 ? -7.243 -2.893 5.111 1.00 94.19 118 LEU A CA 1
ATOM 931 C C . LEU A 1 118 ? -6.959 -4.399 5.169 1.00 94.19 118 LEU A C 1
ATOM 933 O O . LEU A 1 118 ? -7.812 -5.195 4.796 1.00 94.19 118 LEU A O 1
ATOM 937 N N . VAL A 1 119 ? -5.808 -4.804 5.714 1.00 92.00 119 VAL A N 1
ATOM 938 C CA . VAL A 1 119 ? -5.458 -6.230 5.851 1.00 92.00 119 VAL A CA 1
ATOM 939 C C . VAL A 1 119 ? -6.431 -6.973 6.775 1.00 92.00 119 VAL A C 1
ATOM 941 O O . VAL A 1 119 ? -6.832 -8.096 6.470 1.00 92.00 119 VAL A O 1
ATOM 944 N N . LEU A 1 120 ? -6.821 -6.357 7.896 1.00 90.62 120 LEU A N 1
ATOM 945 C CA . LEU A 1 120 ? -7.723 -6.948 8.888 1.00 90.62 120 LEU A CA 1
ATOM 946 C C . LEU A 1 120 ? -9.136 -7.180 8.342 1.00 90.62 120 LEU A C 1
ATOM 948 O O . LEU A 1 120 ? -9.792 -8.146 8.721 1.00 90.62 120 LEU A O 1
ATOM 952 N N . THR A 1 121 ? -9.606 -6.271 7.492 1.00 90.00 121 THR A N 1
ATOM 953 C CA . THR A 1 121 ? -10.988 -6.222 6.996 1.00 90.00 121 THR A CA 1
ATOM 954 C C . THR A 1 121 ? -11.115 -6.749 5.570 1.00 90.00 121 THR A C 1
ATOM 956 O O . THR A 1 121 ? -12.139 -6.540 4.925 1.00 90.00 121 THR A O 1
ATOM 959 N N . GLN A 1 122 ? -10.097 -7.446 5.065 1.00 87.50 122 GLN A N 1
ATOM 960 C CA . GLN A 1 122 ? -10.110 -7.971 3.706 1.00 87.50 122 GLN A CA 1
ATOM 961 C C . GLN A 1 122 ? -11.304 -8.905 3.453 1.00 87.50 122 GLN A C 1
ATOM 963 O O . GLN A 1 122 ? -11.715 -9.685 4.318 1.00 87.50 122 GLN A O 1
ATOM 968 N N . GLU A 1 123 ? -11.855 -8.840 2.242 1.00 77.81 123 GLU A N 1
ATOM 969 C CA . GLU A 1 123 ? -12.838 -9.817 1.777 1.00 77.81 123 GLU A CA 1
ATOM 970 C C . GLU A 1 123 ? -12.141 -11.174 1.614 1.00 77.81 123 GLU A C 1
ATOM 972 O O . GLU A 1 123 ? -11.127 -11.280 0.922 1.00 77.81 123 GLU A O 1
ATOM 977 N N . VAL A 1 124 ? -12.660 -12.215 2.269 1.00 66.50 124 VAL A N 1
ATOM 978 C CA . VAL A 1 124 ? -12.123 -13.572 2.115 1.00 66.50 124 VAL A CA 1
ATOM 979 C C . VAL A 1 124 ? -12.755 -14.227 0.900 1.00 66.50 124 VAL A C 1
ATOM 981 O O . VAL A 1 124 ? -13.968 -14.143 0.687 1.00 66.50 124 VAL A O 1
ATOM 984 N N . ASP A 1 125 ? -11.912 -14.891 0.115 1.00 54.00 125 ASP A N 1
ATOM 985 C CA . ASP A 1 125 ? -12.327 -15.586 -1.087 1.00 54.00 125 ASP A CA 1
ATOM 986 C C . ASP A 1 125 ? -13.401 -16.637 -0.754 1.00 54.00 125 ASP A C 1
ATOM 988 O O . ASP A 1 125 ? -13.335 -17.352 0.249 1.00 54.00 125 ASP A O 1
ATOM 992 N N . SER A 1 126 ? -14.418 -16.715 -1.610 1.00 49.44 126 SER A N 1
ATOM 993 C CA . SER A 1 126 ? -15.715 -17.397 -1.420 1.00 49.44 126 SER A CA 1
ATOM 994 C C . SER A 1 126 ? -15.678 -18.876 -0.980 1.00 49.44 126 SER A C 1
ATOM 996 O O . SER A 1 126 ? -16.722 -19.468 -0.689 1.00 49.44 126 SER A O 1
ATOM 998 N N . ARG A 1 127 ? -14.492 -19.490 -0.922 1.00 48.69 127 ARG A N 1
ATOM 999 C CA . ARG A 1 127 ? -14.251 -20.889 -0.550 1.00 48.69 127 ARG A CA 1
ATOM 1000 C C . ARG A 1 127 ? -14.112 -21.112 0.954 1.00 48.69 127 ARG A C 1
ATOM 1002 O O . ARG A 1 127 ? -14.380 -22.222 1.413 1.00 48.69 127 ARG A O 1
ATOM 1009 N N . GLU A 1 128 ? -13.764 -20.091 1.732 1.00 56.00 128 GLU A N 1
ATOM 1010 C CA . GLU A 1 128 ? -13.656 -20.220 3.186 1.00 56.00 128 GLU A CA 1
ATOM 1011 C C . GLU A 1 128 ? -14.954 -19.775 3.862 1.00 56.00 128 GLU A C 1
ATOM 1013 O O . GLU A 1 128 ? -15.421 -18.640 3.732 1.00 56.00 128 GLU A O 1
ATOM 1018 N N . ARG A 1 129 ? -15.582 -20.681 4.622 1.00 57.75 129 ARG A N 1
ATOM 1019 C CA . ARG A 1 129 ? -16.702 -20.305 5.488 1.00 57.75 129 ARG A CA 1
ATOM 1020 C C . ARG A 1 129 ? -16.155 -19.480 6.650 1.00 57.75 129 ARG A C 1
ATOM 1022 O O . ARG A 1 129 ? -15.906 -20.019 7.722 1.00 57.75 129 ARG A O 1
ATOM 1029 N N . LEU A 1 130 ? -16.021 -18.170 6.443 1.00 61.91 130 LEU A N 1
ATOM 1030 C CA . LEU A 1 130 ? -15.776 -17.226 7.528 1.00 61.91 130 LEU A CA 1
ATOM 1031 C C . LEU A 1 130 ? -16.790 -17.455 8.651 1.00 61.91 130 LEU A C 1
ATOM 1033 O O . LEU A 1 130 ? -17.996 -17.569 8.384 1.00 61.91 130 LEU A O 1
ATOM 1037 N N . LEU A 1 131 ? -16.293 -17.465 9.889 1.00 67.44 131 LEU A N 1
ATOM 1038 C CA . LEU A 1 131 ? -17.119 -17.391 11.089 1.00 67.44 131 LEU A CA 1
ATOM 1039 C C . LEU A 1 131 ? -18.074 -16.198 10.944 1.00 67.44 131 LEU A C 1
ATOM 1041 O O . LEU A 1 131 ? -17.654 -15.111 10.546 1.00 67.44 131 LEU A O 1
ATOM 1045 N N . ILE A 1 132 ? -19.356 -16.404 11.259 1.00 66.75 132 ILE A N 1
ATOM 1046 C CA . ILE A 1 132 ? -20.423 -15.400 11.093 1.00 66.75 132 ILE A CA 1
ATOM 1047 C C . ILE A 1 132 ? -20.024 -14.004 11.629 1.00 66.75 132 ILE A C 1
ATOM 1049 O O . ILE A 1 132 ? -20.270 -13.037 10.912 1.00 66.75 132 ILE A O 1
ATOM 1053 N N . PRO A 1 133 ? -19.354 -13.862 12.797 1.00 70.06 133 PRO A N 1
ATOM 1054 C CA . PRO A 1 133 ? -18.869 -12.571 13.293 1.00 70.06 133 PRO A CA 1
ATOM 1055 C C . PRO A 1 133 ? -17.964 -11.800 12.325 1.00 70.06 133 PRO A C 1
ATOM 1057 O O . PRO A 1 133 ? -18.115 -10.593 12.162 1.00 70.06 133 PRO A O 1
ATOM 1060 N N . LEU A 1 134 ? -17.037 -12.501 11.669 1.00 76.00 134 LEU A N 1
ATOM 1061 C CA . LEU A 1 134 ? -15.994 -11.899 10.837 1.00 76.00 134 LEU A CA 1
ATOM 1062 C C . LEU A 1 134 ? -16.522 -11.479 9.465 1.00 76.00 134 LEU A C 1
ATOM 1064 O O . LEU A 1 134 ? -16.011 -10.533 8.877 1.00 76.00 134 LEU A O 1
ATOM 1068 N N . ARG A 1 135 ? -17.603 -12.111 8.991 1.00 78.38 135 ARG A N 1
ATOM 1069 C CA . ARG A 1 135 ? -18.288 -11.705 7.752 1.00 78.38 135 ARG A CA 1
ATOM 1070 C C . ARG A 1 135 ? -18.823 -10.279 7.814 1.00 78.38 135 ARG A C 1
ATOM 1072 O O . ARG A 1 135 ? -18.884 -9.615 6.792 1.00 78.38 135 ARG A O 1
ATOM 1079 N N . TYR A 1 136 ? -19.215 -9.809 8.997 1.00 80.38 136 TYR A N 1
ATOM 1080 C CA . TYR A 1 136 ? -19.691 -8.437 9.171 1.00 80.38 136 TYR A CA 1
ATOM 1081 C C . TYR A 1 136 ? -18.552 -7.419 9.270 1.00 80.38 136 TYR A C 1
ATOM 1083 O O . TYR A 1 136 ? -18.816 -6.225 9.226 1.00 80.38 136 TYR A O 1
ATOM 1091 N N . MET A 1 137 ? -17.301 -7.865 9.407 1.00 82.8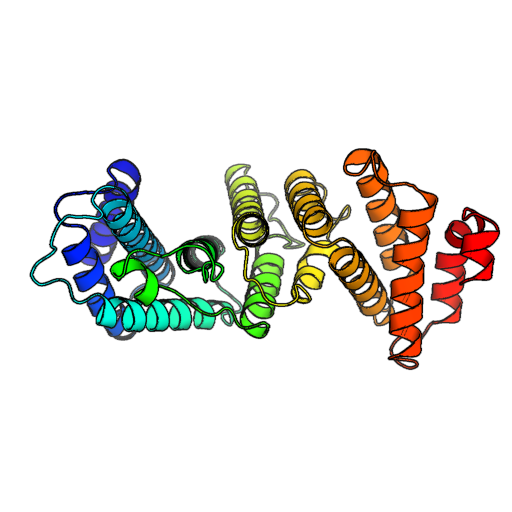8 137 MET A N 1
ATOM 1092 C CA . MET A 1 137 ? -16.128 -7.006 9.589 1.00 82.88 137 MET A CA 1
ATOM 1093 C C . MET A 1 137 ? -15.316 -6.815 8.304 1.00 82.88 137 MET A C 1
ATOM 1095 O O . MET A 1 137 ? -14.188 -6.336 8.360 1.00 82.88 137 MET A O 1
ATOM 1099 N N . THR A 1 138 ? -15.875 -7.174 7.149 1.00 87.06 138 THR A N 1
ATOM 1100 C CA . THR A 1 138 ? -15.220 -6.983 5.853 1.00 87.06 138 THR A CA 1
ATOM 1101 C C . THR A 1 138 ? -15.428 -5.566 5.323 1.00 87.06 138 THR A C 1
ATOM 1103 O O . THR A 1 138 ? -16.504 -4.984 5.479 1.00 87.06 138 THR A O 1
ATOM 1106 N N . PHE A 1 139 ? -14.428 -5.032 4.631 1.00 88.31 139 PHE A N 1
ATOM 1107 C CA . PHE A 1 139 ? -14.449 -3.724 3.999 1.00 88.31 139 PHE A CA 1
ATOM 1108 C C . PHE A 1 139 ? -13.983 -3.835 2.547 1.00 88.31 139 PHE A C 1
ATOM 1110 O O . PHE A 1 139 ? -12.894 -4.328 2.257 1.00 88.31 139 PHE A O 1
ATOM 1117 N N . ARG A 1 140 ? -14.799 -3.322 1.624 1.00 88.50 140 ARG A N 1
ATOM 1118 C CA . ARG A 1 140 ? -14.471 -3.327 0.199 1.00 88.50 140 ARG A CA 1
ATOM 1119 C C . ARG A 1 140 ? -13.575 -2.148 -0.163 1.00 88.50 140 ARG A C 1
ATOM 1121 O O . ARG A 1 140 ? -14.013 -0.995 -0.134 1.00 88.50 140 ARG A O 1
ATOM 1128 N N . VAL A 1 141 ? -12.351 -2.449 -0.580 1.00 89.31 141 VAL A N 1
ATOM 1129 C CA . VAL A 1 141 ? -11.365 -1.448 -1.002 1.00 89.31 141 VAL A CA 1
ATOM 1130 C C . VAL A 1 141 ? -11.757 -0.833 -2.348 1.00 89.31 141 VAL A C 1
ATOM 1132 O O . VAL A 1 141 ? -12.029 -1.545 -3.314 1.00 89.31 141 VAL A O 1
ATOM 1135 N N . GLN A 1 142 ? -11.771 0.501 -2.410 1.00 89.44 142 GLN A N 1
ATOM 1136 C CA . GLN A 1 142 ? -11.997 1.257 -3.646 1.00 89.44 142 GLN A CA 1
ATOM 1137 C C . GLN A 1 142 ? -10.654 1.666 -4.279 1.00 89.44 142 GLN A C 1
ATOM 1139 O O . GLN A 1 142 ? -9.735 2.019 -3.535 1.00 89.44 142 GLN A O 1
ATOM 1144 N N . PRO A 1 143 ? -10.512 1.667 -5.618 1.00 88.88 143 PRO A N 1
ATOM 1145 C CA . PRO A 1 143 ? -9.269 2.065 -6.288 1.00 88.88 143 PRO A CA 1
ATOM 1146 C C . PRO A 1 143 ? -8.773 3.465 -5.895 1.00 88.88 143 PRO A C 1
ATOM 1148 O O . PRO A 1 143 ? -7.582 3.667 -5.661 1.00 88.88 143 PRO A O 1
ATOM 1151 N N . GLU A 1 144 ? -9.684 4.427 -5.752 1.00 89.69 144 GLU A N 1
ATOM 1152 C CA . GLU A 1 144 ? -9.371 5.819 -5.409 1.00 89.69 144 GLU A CA 1
ATOM 1153 C C . GLU A 1 144 ? -8.740 5.927 -4.015 1.00 89.69 144 GLU A C 1
ATOM 1155 O O . GLU A 1 144 ? -7.890 6.782 -3.768 1.00 89.69 144 GLU A O 1
ATOM 1160 N N . MET A 1 145 ? -9.119 5.030 -3.100 1.00 91.19 145 MET A N 1
ATOM 1161 C CA . MET A 1 145 ? -8.536 4.958 -1.763 1.00 91.19 145 MET A CA 1
ATOM 1162 C C . MET A 1 145 ? -7.066 4.547 -1.814 1.00 91.19 145 MET A C 1
ATOM 1164 O O . MET A 1 145 ? -6.243 5.150 -1.126 1.00 91.19 145 MET A O 1
ATOM 1168 N N . LEU A 1 146 ? -6.734 3.545 -2.633 1.00 91.81 146 LEU A N 1
ATOM 1169 C CA . LEU A 1 146 ? -5.352 3.106 -2.807 1.00 91.81 146 LEU A CA 1
ATOM 1170 C C . LEU A 1 146 ? -4.508 4.205 -3.449 1.00 91.81 146 LEU A C 1
ATOM 1172 O O . LEU A 1 146 ? -3.398 4.453 -2.993 1.00 91.81 146 LEU A O 1
ATOM 1176 N N . GLN A 1 147 ? -5.057 4.936 -4.424 1.00 91.06 147 GLN A N 1
ATOM 1177 C CA . GLN A 1 147 ? -4.381 6.095 -5.018 1.00 91.06 147 GLN A CA 1
ATOM 1178 C C . GLN A 1 147 ? -4.084 7.184 -3.984 1.00 91.06 147 GLN A C 1
ATOM 1180 O O . GLN A 1 147 ? -2.947 7.654 -3.897 1.00 91.06 147 GLN A O 1
ATOM 1185 N N . LYS A 1 148 ? -5.072 7.549 -3.154 1.00 92.50 148 LYS A N 1
ATOM 1186 C CA . LYS A 1 148 ? -4.867 8.503 -2.054 1.00 92.50 148 LYS A CA 1
ATOM 1187 C C . LYS A 1 148 ? -3.802 8.016 -1.078 1.00 92.50 148 LYS A C 1
ATOM 1189 O O . LYS A 1 148 ? -2.923 8.790 -0.708 1.00 92.50 148 LYS A O 1
ATOM 1194 N N . LEU A 1 149 ? -3.855 6.742 -0.686 1.00 94.12 149 LEU A N 1
ATOM 1195 C CA . LEU A 1 149 ? -2.886 6.152 0.232 1.00 94.12 149 LEU A CA 1
ATOM 1196 C C . LEU A 1 149 ? -1.481 6.159 -0.373 1.00 94.12 149 LEU A C 1
ATOM 1198 O O . LEU A 1 149 ? -0.561 6.644 0.271 1.00 94.12 149 LEU A O 1
ATOM 1202 N N . ALA A 1 150 ? -1.304 5.711 -1.614 1.00 93.69 150 ALA A N 1
ATOM 1203 C CA . ALA A 1 150 ? -0.007 5.694 -2.283 1.00 93.69 150 ALA A CA 1
ATOM 1204 C C . ALA A 1 150 ? 0.592 7.104 -2.405 1.00 93.69 150 ALA A C 1
ATOM 1206 O O . ALA A 1 150 ? 1.759 7.307 -2.073 1.00 93.69 150 ALA A O 1
ATOM 1207 N N . ALA A 1 151 ? -0.211 8.099 -2.792 1.00 92.25 151 ALA A N 1
ATOM 1208 C CA . ALA A 1 151 ? 0.214 9.498 -2.827 1.00 92.25 151 ALA A CA 1
ATOM 1209 C C . ALA A 1 151 ? 0.550 10.044 -1.426 1.00 92.25 151 ALA A C 1
ATOM 1211 O O . ALA A 1 151 ? 1.468 10.850 -1.264 1.00 92.25 151 ALA A O 1
ATOM 1212 N N . TYR A 1 152 ? -0.176 9.614 -0.394 1.00 92.88 152 TYR A N 1
ATOM 1213 C CA . TYR A 1 152 ? 0.105 9.964 0.995 1.00 92.88 152 TYR A CA 1
ATOM 1214 C C . TYR A 1 152 ? 1.428 9.361 1.487 1.00 92.88 152 TYR A C 1
ATOM 1216 O O . TYR A 1 152 ? 2.270 10.091 2.007 1.00 92.88 152 TYR A O 1
ATOM 1224 N N . ILE A 1 153 ? 1.652 8.061 1.258 1.00 93.94 153 ILE A N 1
ATOM 1225 C CA . ILE A 1 153 ? 2.919 7.381 1.558 1.00 93.94 153 ILE A CA 1
ATOM 1226 C C . ILE A 1 153 ? 4.067 8.067 0.827 1.00 93.94 153 ILE A C 1
ATOM 1228 O O . ILE A 1 153 ? 5.082 8.380 1.442 1.00 93.94 153 ILE A O 1
ATOM 1232 N N . GLU A 1 154 ? 3.895 8.347 -0.464 1.00 92.94 154 GLU A N 1
ATOM 1233 C CA . GLU A 1 154 ? 4.919 8.984 -1.279 1.00 92.94 154 GLU A CA 1
ATOM 1234 C C . GLU A 1 154 ? 5.402 10.302 -0.662 1.00 92.94 154 GLU A C 1
ATOM 1236 O O . GLU A 1 154 ? 6.604 10.493 -0.469 1.00 92.94 154 GLU A O 1
ATOM 1241 N N . ARG A 1 155 ? 4.455 11.183 -0.314 1.00 90.56 155 ARG A N 1
ATOM 1242 C CA . ARG A 1 155 ? 4.736 12.502 0.265 1.00 90.56 155 ARG A CA 1
ATOM 1243 C C . ARG A 1 155 ? 5.459 12.425 1.603 1.00 90.56 155 ARG A C 1
ATOM 1245 O O . ARG A 1 155 ? 6.264 13.297 1.886 1.00 90.56 155 ARG A O 1
ATOM 1252 N N . GLN A 1 156 ? 5.167 11.418 2.421 1.00 90.19 156 GLN A N 1
ATOM 1253 C CA . GLN A 1 156 ? 5.696 11.306 3.785 1.00 90.19 156 GLN A CA 1
ATOM 1254 C C . GLN A 1 156 ? 7.017 10.522 3.843 1.00 90.19 156 GLN A C 1
ATOM 1256 O O . GLN A 1 156 ? 7.863 10.773 4.701 1.00 90.19 156 GLN A O 1
ATOM 1261 N N . VAL A 1 157 ? 7.217 9.569 2.928 1.00 90.81 157 VAL A N 1
ATOM 1262 C CA . VAL A 1 157 ? 8.402 8.699 2.901 1.00 90.81 157 VAL A CA 1
ATOM 1263 C C . VAL A 1 157 ? 9.527 9.305 2.059 1.00 90.81 157 VAL A C 1
ATOM 1265 O O . VAL A 1 157 ? 10.668 9.344 2.519 1.00 90.81 157 VAL A O 1
ATOM 1268 N N . PHE A 1 158 ? 9.228 9.815 0.861 1.00 89.12 158 PHE A N 1
ATOM 1269 C CA . PHE A 1 158 ? 10.237 10.242 -0.121 1.00 89.12 158 PHE A CA 1
ATOM 1270 C C . PHE A 1 158 ? 10.445 11.765 -0.165 1.00 89.12 158 PHE A C 1
ATOM 1272 O O . PHE A 1 158 ? 10.621 12.343 -1.237 1.00 89.12 158 PHE A O 1
ATOM 1279 N N . VAL A 1 159 ? 10.427 12.424 0.996 1.00 80.12 159 VAL A N 1
ATOM 1280 C CA . VAL A 1 159 ? 10.670 13.872 1.116 1.00 80.12 159 VAL A CA 1
ATOM 1281 C C . VAL A 1 159 ? 12.103 14.204 0.669 1.00 80.12 159 VAL A C 1
ATOM 1283 O O . VAL A 1 159 ? 13.064 13.714 1.258 1.00 80.12 159 VAL A O 1
ATOM 1286 N N . GLU A 1 160 ? 12.250 15.062 -0.351 1.00 61.06 160 GLU A N 1
ATOM 1287 C CA . GLU A 1 160 ? 13.547 15.467 -0.942 1.00 61.06 160 GLU A CA 1
ATOM 1288 C C . GLU A 1 160 ? 14.457 16.243 0.036 1.00 61.06 160 GLU A C 1
ATOM 1290 O O . GLU A 1 160 ? 15.658 16.390 -0.193 1.00 61.06 160 GLU A O 1
ATOM 1295 N N . HIS A 1 161 ? 13.899 16.704 1.155 1.00 52.56 161 HIS A N 1
ATOM 1296 C CA . HIS A 1 161 ? 14.595 17.375 2.247 1.00 52.56 161 HIS A CA 1
ATOM 1297 C C . HIS A 1 161 ? 14.424 16.577 3.540 1.00 52.56 161 HIS A C 1
ATOM 1299 O O . HIS A 1 161 ? 13.757 17.030 4.465 1.00 52.56 161 HIS A O 1
ATOM 1305 N N . ALA A 1 162 ? 15.009 15.378 3.616 1.00 52.19 162 ALA A N 1
ATOM 1306 C CA . ALA A 1 162 ? 15.320 14.823 4.929 1.00 52.19 162 ALA A CA 1
ATOM 1307 C C . ALA A 1 162 ? 16.198 15.864 5.634 1.00 52.19 162 ALA A C 1
ATOM 1309 O O . ALA A 1 162 ? 17.301 16.155 5.160 1.00 52.19 162 ALA A O 1
ATOM 1310 N N . LEU A 1 163 ? 15.664 16.517 6.671 1.00 52.62 163 LEU A N 1
ATOM 1311 C CA . LEU A 1 163 ? 16.406 17.547 7.389 1.00 52.62 163 LEU A CA 1
ATOM 1312 C C . LEU A 1 163 ? 17.741 16.923 7.838 1.00 52.62 163 LEU A C 1
ATOM 1314 O O . LEU A 1 163 ? 17.733 15.779 8.294 1.00 52.62 163 LEU A O 1
ATOM 1318 N N . PRO A 1 164 ? 18.884 17.619 7.711 1.00 51.03 164 PRO A N 1
ATOM 1319 C CA . PRO A 1 164 ? 20.205 17.074 8.053 1.00 51.03 164 PRO A CA 1
ATOM 1320 C C . PRO A 1 164 ? 20.311 16.477 9.471 1.00 51.03 164 PRO A C 1
ATOM 1322 O O . PRO A 1 164 ? 21.203 15.672 9.722 1.00 51.03 164 PRO A O 1
ATOM 1325 N N . ASP A 1 165 ? 19.380 16.841 10.360 1.00 51.69 165 ASP A N 1
ATOM 1326 C CA . ASP A 1 165 ? 19.255 16.393 11.752 1.00 51.69 165 ASP A CA 1
ATOM 1327 C C . ASP A 1 165 ? 18.219 15.271 11.985 1.00 51.69 165 ASP A C 1
ATOM 1329 O O . ASP A 1 165 ? 17.971 14.877 13.128 1.00 51.69 165 ASP A O 1
ATOM 1333 N N . GLU A 1 166 ? 17.597 14.713 10.942 1.00 59.84 166 GLU A N 1
ATOM 1334 C CA . GLU A 1 166 ? 16.704 13.558 11.081 1.00 59.84 166 GLU A CA 1
ATOM 1335 C C . GLU A 1 166 ? 17.514 12.303 11.430 1.00 59.84 166 GLU A C 1
ATOM 1337 O O . GLU A 1 166 ? 17.960 11.544 10.569 1.00 59.84 166 GLU A O 1
ATOM 1342 N N . GLY A 1 167 ? 17.715 12.084 12.730 1.00 67.94 167 GLY A N 1
ATOM 1343 C CA . GLY A 1 167 ? 18.427 10.926 13.261 1.00 67.94 167 GLY A CA 1
ATOM 1344 C C . GLY A 1 167 ? 17.858 9.582 12.783 1.00 67.94 167 GLY A C 1
ATOM 1345 O O . GLY A 1 167 ? 16.737 9.482 12.279 1.00 67.94 167 GLY A O 1
ATOM 1346 N N . GLN A 1 168 ? 18.620 8.505 13.001 1.00 76.56 168 GLN A N 1
ATOM 1347 C CA . GLN A 1 168 ? 18.299 7.139 12.546 1.00 76.56 168 GLN A CA 1
ATOM 1348 C C . GLN A 1 168 ? 16.856 6.689 12.850 1.00 76.56 168 GLN A C 1
ATOM 1350 O O . GLN A 1 168 ? 16.245 5.989 12.044 1.00 76.56 168 GLN A O 1
ATOM 1355 N N . ASN A 1 169 ? 16.283 7.137 13.971 1.00 81.25 169 ASN A N 1
ATOM 1356 C CA . ASN A 1 169 ? 14.910 6.820 14.373 1.00 81.25 169 ASN A CA 1
ATOM 1357 C C . ASN A 1 169 ? 13.851 7.330 13.383 1.00 81.25 169 ASN A C 1
ATOM 1359 O O . ASN A 1 169 ? 12.841 6.661 13.164 1.00 81.25 169 ASN A O 1
ATOM 1363 N N . TYR A 1 170 ? 14.072 8.494 12.771 1.00 84.25 170 TYR A N 1
ATOM 1364 C CA . TYR A 1 170 ? 13.126 9.079 11.825 1.00 84.25 170 TYR A CA 1
ATOM 1365 C C . TYR A 1 170 ? 13.153 8.345 10.478 1.00 84.25 170 TYR A C 1
ATOM 1367 O O . TYR A 1 170 ? 12.108 8.001 9.923 1.00 84.25 170 TYR A O 1
ATOM 1375 N N . LEU A 1 171 ? 14.349 8.011 9.979 1.00 87.12 171 LEU A N 1
ATOM 1376 C CA . LEU A 1 171 ? 14.501 7.165 8.793 1.00 87.12 171 LEU A CA 1
ATOM 1377 C C . LEU A 1 171 ? 13.881 5.776 9.005 1.00 87.12 171 LEU A C 1
ATOM 1379 O O . LEU A 1 171 ? 13.135 5.305 8.147 1.00 87.12 171 LEU A O 1
ATOM 1383 N N . LEU A 1 172 ? 14.136 5.146 10.156 1.00 90.00 172 LEU A N 1
ATOM 1384 C CA . LEU A 1 172 ? 13.552 3.848 10.500 1.00 90.00 172 LEU A CA 1
ATOM 1385 C C . LEU A 1 172 ? 12.019 3.900 10.514 1.00 90.00 172 LEU A C 1
ATOM 1387 O O . LEU A 1 172 ? 11.362 2.992 10.013 1.00 90.00 172 LEU A O 1
ATOM 1391 N N . ALA A 1 173 ? 11.435 4.978 11.038 1.00 90.44 173 ALA A N 1
ATOM 1392 C CA . ALA A 1 173 ? 9.988 5.151 11.048 1.00 90.44 173 ALA A CA 1
ATOM 1393 C C . ALA A 1 173 ? 9.396 5.300 9.632 1.00 90.44 173 ALA A C 1
ATOM 1395 O O . ALA A 1 173 ? 8.329 4.745 9.365 1.00 90.44 173 ALA A O 1
ATOM 1396 N N . ARG A 1 174 ? 10.085 5.989 8.710 1.00 92.38 174 ARG A N 1
ATOM 1397 C CA . ARG A 1 174 ? 9.682 6.067 7.290 1.00 92.38 174 ARG A CA 1
ATOM 1398 C C . ARG A 1 174 ? 9.787 4.717 6.585 1.00 92.38 174 ARG A C 1
ATOM 1400 O O . ARG A 1 174 ? 8.870 4.336 5.863 1.00 92.38 174 ARG A O 1
ATOM 1407 N N . LYS A 1 175 ? 10.867 3.972 6.838 1.00 94.12 175 LYS A N 1
ATOM 1408 C CA . LYS A 1 175 ? 11.043 2.600 6.340 1.00 94.12 175 LYS A CA 1
ATOM 1409 C C . LYS A 1 175 ? 9.912 1.692 6.812 1.00 94.12 175 LYS A C 1
ATOM 1411 O O . LYS A 1 175 ? 9.285 1.021 6.002 1.00 94.12 175 LYS A O 1
ATOM 1416 N N . LEU A 1 176 ? 9.578 1.754 8.102 1.00 94.38 176 LEU A N 1
ATOM 1417 C CA . LEU A 1 176 ? 8.465 0.999 8.675 1.00 94.38 176 LEU A CA 1
ATOM 1418 C C . LEU A 1 176 ? 7.121 1.374 8.037 1.00 94.38 176 LEU A C 1
ATOM 1420 O O . LEU A 1 176 ? 6.302 0.495 7.784 1.00 94.38 176 LEU A O 1
ATOM 1424 N N . MET A 1 177 ? 6.885 2.658 7.757 1.00 94.81 177 MET A N 1
ATOM 1425 C CA . MET A 1 177 ? 5.672 3.115 7.074 1.00 94.81 177 MET A CA 1
ATOM 1426 C C . MET A 1 177 ? 5.569 2.542 5.653 1.00 94.81 177 MET A C 1
ATOM 1428 O O . MET A 1 177 ? 4.508 2.041 5.283 1.00 94.81 177 MET A O 1
ATOM 1432 N N . LEU A 1 178 ? 6.669 2.535 4.891 1.00 95.62 178 LEU A N 1
ATOM 1433 C CA . LEU A 1 178 ? 6.716 1.922 3.560 1.00 95.62 178 LEU A CA 1
ATOM 1434 C C . LEU A 1 178 ? 6.539 0.397 3.614 1.00 95.62 178 LEU A C 1
ATOM 1436 O O . LEU A 1 178 ? 5.776 -0.153 2.824 1.00 95.62 178 LEU A O 1
ATOM 1440 N N . ALA A 1 179 ? 7.179 -0.279 4.570 1.00 95.62 179 ALA A N 1
ATOM 1441 C CA . ALA A 1 179 ? 7.018 -1.716 4.780 1.00 95.62 179 ALA A CA 1
ATOM 1442 C C . ALA A 1 179 ? 5.571 -2.080 5.156 1.00 95.62 179 ALA A C 1
ATOM 1444 O O . ALA A 1 179 ? 5.007 -3.015 4.598 1.00 95.62 179 ALA A O 1
ATOM 1445 N N . THR A 1 180 ? 4.931 -1.288 6.025 1.00 95.00 180 THR A N 1
ATOM 1446 C CA . THR A 1 180 ? 3.521 -1.485 6.411 1.00 95.00 180 THR A CA 1
ATOM 1447 C C . THR A 1 180 ? 2.584 -1.307 5.211 1.00 95.00 180 THR A C 1
ATOM 1449 O O . THR A 1 180 ? 1.622 -2.055 5.058 1.00 95.00 180 THR A O 1
ATOM 1452 N N . TYR A 1 181 ? 2.862 -0.338 4.335 1.00 95.56 181 TYR A N 1
ATOM 1453 C CA . TYR A 1 181 ? 2.138 -0.198 3.070 1.00 95.56 181 TYR A CA 1
ATOM 1454 C C . TYR A 1 181 ? 2.374 -1.406 2.151 1.00 95.56 181 TYR A C 1
ATOM 1456 O O . TYR A 1 181 ? 1.427 -1.932 1.570 1.00 95.56 181 TYR A O 1
ATOM 1464 N N . GLY A 1 182 ? 3.611 -1.904 2.070 1.00 94.06 182 GLY A N 1
ATOM 1465 C CA . GLY A 1 182 ? 3.930 -3.106 1.303 1.00 94.06 182 GLY A CA 1
ATOM 1466 C C . GLY A 1 182 ? 3.225 -4.367 1.809 1.00 94.06 182 GLY A C 1
ATOM 1467 O O . GLY A 1 182 ? 2.775 -5.184 1.003 1.00 94.06 182 GLY A O 1
ATOM 1468 N N . ASP A 1 183 ? 3.030 -4.483 3.124 1.00 93.62 183 ASP A N 1
ATOM 1469 C CA . ASP A 1 183 ? 2.269 -5.570 3.739 1.00 93.62 183 ASP A CA 1
ATOM 1470 C C . ASP A 1 183 ? 0.815 -5.626 3.264 1.00 93.62 183 ASP A C 1
ATOM 1472 O O . ASP A 1 183 ? 0.260 -6.720 3.186 1.00 93.62 183 ASP A O 1
ATOM 1476 N N . VAL A 1 184 ? 0.214 -4.498 2.865 1.00 93.56 184 VAL A N 1
ATOM 1477 C CA . VAL A 1 184 ? -1.121 -4.498 2.248 1.00 93.56 184 VAL A CA 1
ATOM 1478 C C . VAL A 1 184 ? -1.108 -5.359 0.982 1.00 93.56 184 VAL A C 1
ATOM 1480 O O . VAL A 1 184 ? -1.926 -6.258 0.852 1.00 93.56 184 VAL A O 1
ATOM 1483 N N . TYR A 1 185 ? -0.138 -5.183 0.085 1.00 91.38 185 TYR A N 1
ATOM 1484 C CA . TYR A 1 185 ? -0.047 -5.970 -1.157 1.00 91.38 185 TYR A CA 1
ATOM 1485 C C . TYR A 1 185 ? 0.399 -7.413 -0.938 1.00 91.38 185 TYR A C 1
ATOM 1487 O O . TYR A 1 185 ? 0.147 -8.271 -1.784 1.00 91.38 185 TYR A O 1
ATOM 1495 N N . ARG A 1 186 ? 1.089 -7.679 0.173 1.00 91.25 186 ARG A N 1
ATOM 1496 C CA . ARG A 1 186 ? 1.548 -9.020 0.540 1.00 91.25 186 ARG A CA 1
ATOM 1497 C C . ARG A 1 186 ? 0.447 -9.854 1.188 1.00 91.25 186 ARG A C 1
ATOM 1499 O O . ARG A 1 186 ? 0.395 -11.058 0.961 1.00 91.25 186 ARG A O 1
ATOM 1506 N N . LEU A 1 187 ? -0.387 -9.228 2.018 1.00 90.50 187 LEU A N 1
ATOM 1507 C CA . LEU A 1 187 ? -1.343 -9.907 2.896 1.00 90.50 187 LEU A CA 1
ATOM 1508 C C . LEU A 1 187 ? -2.807 -9.730 2.480 1.00 90.50 187 LEU A C 1
ATOM 1510 O O . LEU A 1 187 ? -3.650 -10.486 2.955 1.00 90.50 187 LEU A O 1
ATOM 1514 N N . HIS A 1 188 ? -3.136 -8.730 1.658 1.00 88.81 188 HIS A N 1
ATOM 1515 C CA . HIS A 1 188 ? -4.506 -8.486 1.210 1.00 88.81 188 HIS A CA 1
ATOM 1516 C C . HIS A 1 188 ? -4.750 -9.132 -0.156 1.00 88.81 188 HIS A C 1
ATOM 1518 O O . HIS A 1 188 ? -4.253 -8.665 -1.182 1.00 88.81 188 HIS A O 1
ATOM 1524 N N . HIS A 1 189 ? -5.583 -10.171 -0.193 1.00 82.25 189 HIS A N 1
ATOM 1525 C CA . HIS A 1 189 ? -5.778 -10.980 -1.403 1.00 82.25 189 HIS A CA 1
ATOM 1526 C C . HIS A 1 189 ? -6.837 -10.437 -2.378 1.00 82.25 189 HIS A C 1
ATOM 1528 O O . HIS A 1 189 ? -6.869 -10.847 -3.533 1.00 82.25 189 HIS A O 1
ATOM 1534 N N . ALA A 1 190 ? -7.673 -9.490 -1.942 1.00 82.00 190 ALA A N 1
ATOM 1535 C CA . ALA A 1 190 ? -8.785 -8.938 -2.727 1.00 82.00 190 ALA A CA 1
ATOM 1536 C C . ALA A 1 190 ? -8.608 -7.451 -3.112 1.00 82.00 190 ALA A C 1
ATOM 1538 O O . ALA A 1 190 ? -9.573 -6.687 -3.117 1.00 82.00 190 ALA A O 1
ATOM 1539 N N . LEU A 1 191 ? -7.375 -6.991 -3.362 1.00 85.00 191 LEU A N 1
ATOM 1540 C CA . LEU A 1 191 ? -7.158 -5.598 -3.782 1.00 85.00 191 LEU A CA 1
ATOM 1541 C C . LEU A 1 191 ? -7.639 -5.378 -5.230 1.00 85.00 191 LEU A C 1
ATOM 1543 O O . LEU A 1 191 ? -7.415 -6.243 -6.079 1.00 85.00 191 LEU A O 1
ATOM 1547 N N . PRO A 1 192 ? -8.260 -4.225 -5.549 1.00 80.38 192 PRO A N 1
ATOM 1548 C CA . PRO A 1 192 ? -8.491 -3.834 -6.937 1.00 80.38 192 PRO A CA 1
ATOM 1549 C C . PRO A 1 192 ? -7.157 -3.593 -7.668 1.00 80.38 192 PRO A C 1
ATOM 1551 O O . PRO A 1 192 ? -6.105 -3.511 -7.035 1.00 80.38 192 PRO A O 1
ATOM 1554 N N . ARG A 1 193 ? -7.202 -3.446 -9.004 1.00 68.38 193 ARG A N 1
ATOM 1555 C CA . ARG A 1 193 ? -6.008 -3.192 -9.838 1.00 68.38 193 ARG A CA 1
ATOM 1556 C C . ARG A 1 193 ? -5.110 -2.096 -9.238 1.00 68.38 193 ARG A C 1
ATOM 1558 O O . ARG A 1 193 ? -5.561 -0.969 -9.021 1.00 68.38 193 ARG A O 1
ATOM 1565 N N . LYS A 1 194 ? -3.829 -2.409 -9.057 1.00 68.31 194 LYS A N 1
ATOM 1566 C CA . LYS A 1 194 ? -2.801 -1.674 -8.301 1.00 68.31 194 LYS A CA 1
ATOM 1567 C C . LYS A 1 194 ? -2.158 -0.527 -9.086 1.00 68.31 194 LYS A C 1
ATOM 1569 O O . LYS A 1 194 ? -0.940 -0.346 -9.097 1.00 68.31 194 LYS A O 1
ATOM 1574 N N . THR A 1 195 ? -2.970 0.251 -9.796 1.00 65.69 195 THR A N 1
ATOM 1575 C CA . THR A 1 195 ? -2.487 1.394 -10.603 1.00 65.69 195 THR A CA 1
ATOM 1576 C C . THR A 1 195 ? -1.830 2.491 -9.755 1.00 65.69 195 THR A C 1
ATOM 1578 O O . THR A 1 195 ? -0.995 3.257 -10.240 1.00 65.69 195 THR A O 1
ATOM 1581 N N . ASP A 1 196 ? -2.160 2.539 -8.469 1.00 79.06 196 ASP A N 1
ATOM 1582 C CA . ASP A 1 196 ? -1.652 3.478 -7.475 1.00 79.06 196 ASP A CA 1
ATOM 1583 C C . ASP A 1 196 ? -0.149 3.322 -7.187 1.00 79.06 196 ASP A C 1
ATOM 1585 O O . ASP A 1 196 ? 0.526 4.307 -6.877 1.00 79.06 196 ASP A O 1
ATOM 1589 N N . LEU A 1 197 ? 0.417 2.128 -7.395 1.00 88.94 197 LEU A N 1
ATOM 1590 C CA . LEU A 1 197 ? 1.837 1.847 -7.160 1.00 88.94 197 LEU A CA 1
ATOM 1591 C C . LEU A 1 197 ? 2.787 2.678 -8.034 1.00 88.94 197 LEU A C 1
ATOM 1593 O O . LEU A 1 197 ? 3.981 2.759 -7.736 1.00 88.94 197 LEU A O 1
ATOM 1597 N N . CYS A 1 198 ? 2.285 3.354 -9.072 1.00 89.31 198 CYS A N 1
ATOM 1598 C CA . CYS A 1 198 ? 3.074 4.303 -9.854 1.00 89.31 198 CYS A CA 1
ATOM 1599 C C . CYS A 1 198 ? 3.646 5.457 -9.001 1.00 89.31 198 CYS A C 1
ATOM 1601 O O . CYS A 1 198 ? 4.730 5.965 -9.306 1.00 89.31 198 CYS A O 1
ATOM 1603 N N . HIS A 1 199 ? 2.967 5.835 -7.908 1.00 89.31 199 HIS A N 1
ATOM 1604 C CA . HIS A 1 199 ? 3.451 6.820 -6.934 1.00 89.31 199 HIS A CA 1
ATOM 1605 C C . HIS A 1 199 ? 4.735 6.372 -6.233 1.00 89.31 199 HIS A C 1
ATOM 1607 O O . HIS A 1 199 ? 5.589 7.200 -5.923 1.00 89.31 199 HIS A O 1
ATOM 1613 N N . ILE A 1 200 ? 4.898 5.065 -6.041 1.00 92.69 200 ILE A N 1
ATOM 1614 C CA . ILE A 1 200 ? 5.992 4.471 -5.273 1.00 92.69 200 ILE A CA 1
ATOM 1615 C C . ILE A 1 200 ? 7.109 3.977 -6.199 1.00 92.69 200 ILE A C 1
ATOM 1617 O O . ILE A 1 200 ? 8.273 4.318 -5.997 1.00 92.69 200 ILE A O 1
ATOM 1621 N N . LEU A 1 201 ? 6.767 3.252 -7.271 1.00 91.75 201 LEU A N 1
ATOM 1622 C CA . LEU A 1 201 ? 7.733 2.630 -8.189 1.00 91.75 201 LEU A CA 1
ATOM 1623 C C . LEU A 1 201 ? 8.675 3.655 -8.840 1.00 91.75 201 LEU A C 1
ATOM 1625 O O . LEU A 1 201 ? 9.842 3.365 -9.090 1.00 91.75 201 LEU A O 1
ATOM 1629 N N . LYS A 1 202 ? 8.218 4.891 -9.051 1.00 90.69 202 LYS A N 1
ATOM 1630 C CA . LYS A 1 202 ? 9.048 5.964 -9.620 1.00 90.69 202 LYS A CA 1
ATOM 1631 C C . LYS A 1 202 ? 10.269 6.351 -8.770 1.00 90.69 202 LYS A C 1
ATOM 1633 O O . LYS A 1 202 ? 11.151 7.029 -9.291 1.00 90.69 202 LYS A O 1
ATOM 1638 N N . HIS A 1 203 ? 10.313 5.940 -7.499 1.00 91.12 203 HIS A N 1
ATOM 1639 C CA . HIS A 1 203 ? 11.420 6.186 -6.564 1.00 91.12 203 HIS A CA 1
ATOM 1640 C C . HIS A 1 203 ? 12.461 5.055 -6.529 1.00 91.12 203 HIS A C 1
ATOM 1642 O O . HIS A 1 203 ? 13.479 5.155 -5.837 1.00 91.12 203 HIS A O 1
ATOM 1648 N N . VAL A 1 204 ? 12.234 3.976 -7.285 1.00 87.62 204 VAL A N 1
ATOM 1649 C CA . VAL A 1 204 ? 13.108 2.797 -7.325 1.00 87.62 204 VAL A CA 1
ATOM 1650 C C . VAL A 1 204 ? 14.484 3.172 -7.865 1.00 87.62 204 VAL A C 1
ATOM 1652 O O . VAL A 1 204 ? 14.636 3.684 -8.976 1.00 87.62 204 VAL A O 1
ATOM 1655 N N . GLY A 1 205 ? 15.501 2.922 -7.037 1.00 78.25 205 GLY A N 1
ATOM 1656 C CA . GLY A 1 205 ? 16.911 3.198 -7.309 1.00 78.25 205 GLY A CA 1
ATOM 1657 C C . GLY A 1 205 ? 17.300 4.681 -7.377 1.00 78.25 205 GLY A C 1
ATOM 1658 O O . GLY A 1 205 ? 18.461 4.975 -7.647 1.00 78.25 205 GLY A O 1
ATOM 1659 N N . THR A 1 206 ? 16.380 5.616 -7.111 1.00 82.88 206 THR A N 1
ATOM 1660 C CA . THR A 1 206 ? 16.713 7.033 -6.857 1.00 82.88 206 THR A CA 1
ATOM 1661 C C . THR A 1 206 ? 16.776 7.341 -5.364 1.00 82.88 206 THR A C 1
ATOM 1663 O O . THR A 1 206 ? 17.557 8.191 -4.951 1.00 82.88 206 THR A O 1
ATOM 1666 N N . ASN A 1 207 ? 16.002 6.619 -4.548 1.00 82.56 207 ASN A N 1
ATOM 1667 C CA . ASN A 1 207 ? 15.978 6.737 -3.092 1.00 82.56 207 ASN A CA 1
ATOM 1668 C C . ASN A 1 207 ? 16.699 5.550 -2.434 1.00 82.56 207 ASN A C 1
ATOM 1670 O O . ASN A 1 207 ? 16.077 4.599 -1.961 1.00 82.56 207 ASN A O 1
ATOM 1674 N N . THR A 1 208 ? 18.035 5.593 -2.412 1.00 84.75 208 THR A N 1
ATOM 1675 C CA . THR A 1 208 ? 18.873 4.454 -1.987 1.00 84.75 208 THR A CA 1
ATOM 1676 C C . THR A 1 208 ? 18.638 4.020 -0.539 1.00 84.75 208 THR A C 1
ATOM 1678 O O . THR A 1 208 ? 18.769 2.835 -0.233 1.00 84.75 208 THR A O 1
ATOM 1681 N N . ALA A 1 209 ? 18.223 4.940 0.336 1.00 88.31 209 ALA A N 1
ATOM 1682 C CA . ALA A 1 209 ? 17.898 4.641 1.729 1.00 88.31 209 ALA A CA 1
ATOM 1683 C C . ALA A 1 209 ? 16.732 3.645 1.885 1.00 88.31 209 ALA A C 1
ATOM 1685 O O . ALA A 1 209 ? 16.682 2.935 2.886 1.00 88.31 209 ALA A O 1
ATOM 1686 N N . PHE A 1 210 ? 15.838 3.559 0.896 1.00 91.50 210 PHE A N 1
ATOM 1687 C CA . PHE A 1 210 ? 14.627 2.727 0.912 1.00 91.50 210 PHE A CA 1
ATOM 1688 C C . PHE A 1 210 ? 14.704 1.540 -0.062 1.00 91.50 210 PHE A C 1
ATOM 1690 O O . PHE A 1 210 ? 13.678 0.987 -0.450 1.00 91.50 210 PHE A O 1
ATOM 1697 N N . THR A 1 211 ? 15.912 1.189 -0.521 1.00 91.00 211 THR A N 1
ATOM 1698 C CA . THR A 1 211 ? 16.111 0.162 -1.561 1.00 91.00 211 THR A CA 1
ATOM 1699 C C . THR A 1 211 ? 15.483 -1.172 -1.165 1.00 91.00 211 THR A C 1
ATOM 1701 O O . THR A 1 211 ? 14.714 -1.723 -1.942 1.00 91.00 211 THR A O 1
ATOM 1704 N N . GLU A 1 212 ? 15.755 -1.656 0.048 1.00 92.62 212 GLU A N 1
ATOM 1705 C CA . GLU A 1 212 ? 15.260 -2.952 0.523 1.00 92.62 212 GLU A CA 1
ATOM 1706 C C . GLU A 1 212 ? 13.727 -3.005 0.555 1.00 92.62 212 GLU A C 1
ATOM 1708 O O . GLU A 1 212 ? 13.121 -3.925 0.008 1.00 92.62 212 GLU A O 1
ATOM 1713 N N . GLU A 1 213 ? 13.088 -1.991 1.141 1.00 94.56 213 GLU A N 1
ATOM 1714 C CA . GLU A 1 213 ? 11.632 -1.928 1.262 1.00 94.56 213 GLU A CA 1
ATOM 1715 C C . GLU A 1 213 ? 10.947 -1.823 -0.113 1.00 94.56 213 GLU A C 1
ATOM 1717 O O . GLU A 1 213 ? 9.913 -2.451 -0.352 1.00 94.56 213 GLU A O 1
ATOM 1722 N N . LEU A 1 214 ? 11.538 -1.067 -1.046 1.00 93.94 214 LEU A N 1
ATOM 1723 C CA . LEU A 1 214 ? 11.048 -0.954 -2.421 1.00 93.94 214 LEU A CA 1
ATOM 1724 C C . LEU A 1 214 ? 11.195 -2.271 -3.191 1.00 93.94 214 LEU A C 1
ATOM 1726 O O . LEU A 1 214 ? 10.255 -2.688 -3.864 1.00 93.94 214 LEU A O 1
ATOM 1730 N N . GLU A 1 215 ? 12.341 -2.944 -3.091 1.00 92.94 215 GLU A N 1
ATOM 1731 C CA . GLU A 1 215 ? 12.580 -4.226 -3.763 1.00 92.94 215 GLU A CA 1
ATOM 1732 C C . GLU A 1 215 ? 11.638 -5.321 -3.245 1.00 92.94 215 GLU A C 1
ATOM 1734 O O . GLU A 1 215 ? 11.074 -6.071 -4.045 1.00 92.94 215 GLU A O 1
ATOM 1739 N N . GLN A 1 216 ? 11.391 -5.377 -1.932 1.00 93.56 216 GLN A N 1
ATOM 1740 C CA . GLN A 1 216 ? 10.416 -6.299 -1.338 1.00 93.56 216 GLN A CA 1
ATOM 1741 C C . GLN A 1 216 ? 8.993 -6.050 -1.861 1.00 93.56 216 GLN A C 1
ATOM 1743 O O . GLN A 1 216 ? 8.287 -7.003 -2.214 1.00 93.56 216 GLN A O 1
ATOM 1748 N N . LEU A 1 217 ? 8.578 -4.782 -1.958 1.00 93.12 217 LEU A N 1
ATOM 1749 C CA . LEU A 1 217 ? 7.280 -4.408 -2.522 1.00 93.12 217 LEU A CA 1
ATOM 1750 C C . LEU A 1 217 ? 7.172 -4.819 -3.995 1.00 93.12 217 LEU A C 1
ATOM 1752 O O . LEU A 1 217 ? 6.216 -5.491 -4.375 1.00 93.12 217 LEU A O 1
ATOM 1756 N N . LEU A 1 218 ? 8.159 -4.472 -4.823 1.00 92.38 218 LEU A N 1
ATOM 1757 C CA . LEU A 1 218 ? 8.154 -4.831 -6.243 1.00 92.38 218 LEU A CA 1
ATOM 1758 C C . LEU A 1 218 ? 8.136 -6.345 -6.457 1.00 92.38 218 LEU A C 1
ATOM 1760 O O . LEU A 1 218 ? 7.391 -6.832 -7.306 1.00 92.38 218 LEU A O 1
ATOM 1764 N N . ASN A 1 219 ? 8.912 -7.090 -5.668 1.00 93.38 219 ASN A N 1
ATOM 1765 C CA . ASN A 1 219 ? 8.926 -8.547 -5.726 1.00 93.38 219 ASN A CA 1
ATOM 1766 C C . ASN A 1 219 ? 7.552 -9.131 -5.372 1.00 93.38 219 ASN A C 1
ATOM 1768 O O . ASN A 1 219 ? 7.060 -10.012 -6.068 1.00 93.38 219 ASN A O 1
ATOM 1772 N N . THR A 1 220 ? 6.894 -8.588 -4.344 1.00 91.81 220 THR A N 1
ATOM 1773 C CA . THR A 1 220 ? 5.529 -8.977 -3.956 1.00 91.81 220 THR A CA 1
ATOM 1774 C C . THR A 1 220 ? 4.523 -8.702 -5.075 1.00 91.81 220 THR A C 1
ATOM 1776 O O . THR A 1 220 ? 3.664 -9.530 -5.369 1.00 91.81 220 THR A O 1
ATOM 1779 N N . VAL A 1 221 ? 4.616 -7.542 -5.725 1.00 90.69 221 VAL A N 1
ATOM 1780 C CA . VAL A 1 221 ? 3.703 -7.161 -6.812 1.00 90.69 221 VAL A CA 1
ATOM 1781 C C . VAL A 1 221 ? 3.900 -8.072 -8.019 1.00 90.69 221 VAL A C 1
ATOM 1783 O O . VAL A 1 221 ? 2.924 -8.633 -8.508 1.00 90.69 221 VAL A 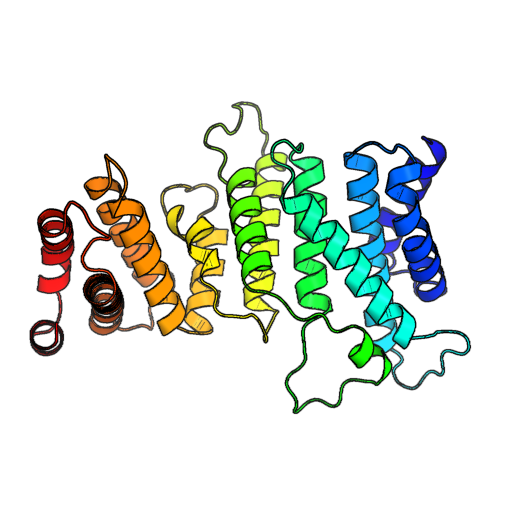O 1
ATOM 1786 N N . HIS A 1 222 ? 5.151 -8.291 -8.430 1.00 91.94 222 HIS A N 1
ATOM 1787 C CA . HIS A 1 222 ? 5.489 -9.187 -9.533 1.00 91.94 222 HIS A CA 1
ATOM 1788 C C . HIS A 1 222 ? 5.089 -10.643 -9.249 1.00 91.94 222 HIS A C 1
ATOM 1790 O O . HIS A 1 222 ? 4.577 -11.317 -10.135 1.00 91.94 222 HIS A O 1
ATOM 1796 N N . ALA A 1 223 ? 5.310 -11.145 -8.029 1.00 90.38 223 ALA A N 1
ATOM 1797 C CA . ALA A 1 223 ? 4.945 -12.513 -7.656 1.00 90.38 223 ALA A CA 1
ATOM 1798 C C . ALA A 1 223 ? 3.426 -12.752 -7.681 1.00 90.38 223 ALA A C 1
ATOM 1800 O O . ALA A 1 223 ? 2.992 -13.855 -8.002 1.00 90.38 223 ALA A O 1
ATOM 1801 N N . ASN A 1 224 ? 2.635 -11.725 -7.361 1.00 87.56 224 ASN A N 1
ATOM 1802 C CA . ASN A 1 224 ? 1.177 -11.796 -7.389 1.00 87.56 224 ASN A CA 1
ATOM 1803 C C . ASN A 1 224 ? 0.614 -11.717 -8.817 1.00 87.56 224 ASN A C 1
ATOM 1805 O O . ASN A 1 224 ? -0.227 -12.532 -9.184 1.00 87.56 224 ASN A O 1
ATOM 1809 N N . ASP A 1 225 ? 1.055 -10.734 -9.608 1.00 88.75 225 ASP A N 1
ATOM 1810 C CA . ASP A 1 225 ? 0.641 -10.559 -11.004 1.00 88.75 225 ASP A CA 1
ATOM 1811 C C . ASP A 1 225 ? 1.759 -9.863 -11.814 1.00 88.75 225 ASP A C 1
ATOM 1813 O O . ASP A 1 225 ? 1.935 -8.640 -11.731 1.00 88.75 225 ASP A O 1
ATOM 1817 N N . PRO A 1 226 ? 2.529 -10.617 -12.625 1.00 90.50 226 PRO A N 1
ATOM 1818 C CA . PRO A 1 226 ? 3.576 -10.046 -13.467 1.00 90.50 226 PRO A CA 1
ATOM 1819 C C . PRO A 1 226 ? 3.054 -9.028 -14.487 1.00 90.50 226 PRO A C 1
ATOM 1821 O O . PRO A 1 226 ? 3.728 -8.034 -14.752 1.00 90.50 226 PRO A O 1
ATOM 1824 N N . ASN A 1 227 ? 1.863 -9.242 -15.056 1.00 89.50 227 ASN A N 1
ATOM 1825 C CA . ASN A 1 227 ? 1.309 -8.337 -16.066 1.00 89.50 227 ASN A CA 1
ATOM 1826 C C . ASN A 1 227 ? 0.971 -6.985 -15.445 1.00 89.50 227 ASN A C 1
ATOM 1828 O O . ASN A 1 227 ? 1.273 -5.942 -16.022 1.00 89.50 227 ASN A O 1
ATOM 1832 N N . GLU A 1 228 ? 0.409 -7.002 -14.239 1.00 88.12 228 GLU A N 1
ATOM 1833 C CA . GLU A 1 228 ? 0.153 -5.790 -13.470 1.00 88.12 228 GLU A CA 1
ATOM 1834 C C . GLU A 1 228 ? 1.454 -5.033 -13.158 1.00 88.12 228 GLU A C 1
ATOM 1836 O O . GLU A 1 228 ? 1.529 -3.822 -13.374 1.00 88.12 228 GLU A O 1
ATOM 1841 N N . PHE A 1 229 ? 2.512 -5.738 -12.740 1.00 92.00 229 PHE A N 1
ATOM 1842 C CA . PHE A 1 229 ? 3.837 -5.142 -12.531 1.00 92.00 229 PHE A CA 1
ATOM 1843 C C . PHE A 1 229 ? 4.374 -4.440 -13.793 1.00 92.00 229 PHE A C 1
ATOM 1845 O O . PHE A 1 229 ? 4.852 -3.298 -13.722 1.00 92.00 229 PHE A O 1
ATOM 1852 N N . TYR A 1 230 ? 4.288 -5.096 -14.956 1.00 92.06 230 TYR A N 1
ATOM 1853 C CA . TYR A 1 230 ? 4.729 -4.509 -16.224 1.00 92.06 230 TYR A CA 1
ATOM 1854 C C . TYR A 1 230 ? 3.877 -3.300 -16.624 1.00 92.06 230 TYR A C 1
ATOM 1856 O O . TYR A 1 230 ? 4.437 -2.278 -17.027 1.00 92.06 230 TYR A O 1
ATOM 1864 N N . GLY A 1 231 ? 2.558 -3.364 -16.427 1.00 91.06 231 GLY A N 1
ATOM 1865 C CA . GLY A 1 231 ? 1.651 -2.242 -16.668 1.00 91.06 231 GLY A CA 1
ATOM 1866 C C . GLY A 1 231 ? 1.983 -1.017 -15.808 1.00 91.06 231 GLY A C 1
ATOM 1867 O O . GLY A 1 231 ? 2.081 0.096 -16.324 1.00 91.06 231 GLY A O 1
ATOM 1868 N N . ILE A 1 232 ? 2.254 -1.204 -14.510 1.00 91.50 232 ILE A N 1
ATOM 1869 C CA . ILE A 1 232 ? 2.653 -0.108 -13.606 1.00 91.50 232 ILE A CA 1
ATOM 1870 C C . ILE A 1 232 ? 3.995 0.491 -14.042 1.00 91.50 232 ILE A C 1
ATOM 1872 O O . ILE A 1 232 ? 4.152 1.713 -14.083 1.00 91.50 232 ILE A O 1
ATOM 1876 N N . SER A 1 233 ? 4.964 -0.357 -14.394 1.00 91.31 233 SER A N 1
ATOM 1877 C CA . SER A 1 233 ? 6.288 0.078 -14.860 1.00 91.31 233 SER A CA 1
ATOM 1878 C C . SER A 1 233 ? 6.181 0.945 -16.117 1.00 91.31 233 SER A C 1
ATOM 1880 O O . SER A 1 233 ? 6.818 2.001 -16.215 1.00 91.31 233 SER A O 1
ATOM 1882 N N . ALA A 1 234 ? 5.320 0.533 -17.048 1.00 90.31 234 ALA A N 1
ATOM 1883 C CA . ALA A 1 234 ? 5.023 1.274 -18.261 1.00 90.31 234 ALA A CA 1
ATOM 1884 C C . ALA A 1 234 ? 4.319 2.608 -17.958 1.00 90.31 234 ALA A C 1
ATOM 1886 O O . ALA A 1 234 ? 4.748 3.654 -18.452 1.00 90.31 234 ALA A O 1
ATOM 1887 N N . GLN A 1 235 ? 3.329 2.613 -17.058 1.00 90.19 235 GLN A N 1
ATOM 1888 C CA . GLN A 1 235 ? 2.650 3.835 -16.619 1.00 90.19 235 GLN A CA 1
ATOM 1889 C C . GLN A 1 235 ? 3.621 4.848 -15.996 1.00 90.19 235 GLN A C 1
ATOM 1891 O O . GLN A 1 235 ? 3.516 6.046 -16.254 1.00 90.19 235 GLN A O 1
ATOM 1896 N N . VAL A 1 236 ? 4.602 4.404 -15.201 1.00 91.19 236 VAL A N 1
ATOM 1897 C CA . VAL A 1 236 ? 5.620 5.302 -14.631 1.00 91.19 236 VAL A CA 1
ATOM 1898 C C . VAL A 1 236 ? 6.501 5.913 -15.722 1.00 91.19 236 VAL A C 1
ATOM 1900 O O . VAL A 1 236 ? 6.774 7.117 -15.679 1.00 91.19 236 VAL A O 1
ATOM 1903 N N . ALA A 1 237 ? 6.913 5.126 -16.719 1.00 89.44 237 ALA A N 1
ATOM 1904 C CA . ALA A 1 237 ? 7.671 5.642 -17.857 1.00 89.44 237 ALA A CA 1
ATOM 1905 C C . ALA A 1 237 ? 6.869 6.711 -18.624 1.00 89.44 237 ALA A C 1
ATOM 1907 O O . ALA A 1 237 ? 7.397 7.789 -18.918 1.00 89.44 237 ALA A O 1
ATOM 1908 N N . MET A 1 238 ? 5.579 6.460 -18.860 1.00 88.25 238 MET A N 1
ATOM 1909 C CA . MET A 1 238 ? 4.661 7.413 -19.491 1.00 88.25 238 MET A CA 1
ATOM 1910 C C . MET A 1 238 ? 4.479 8.686 -18.657 1.00 88.25 238 MET A C 1
ATOM 1912 O O . MET A 1 238 ? 4.612 9.794 -19.177 1.00 88.25 238 MET A O 1
ATOM 1916 N N . ASN A 1 239 ? 4.310 8.555 -17.340 1.00 88.00 239 ASN A N 1
ATOM 1917 C CA . ASN A 1 239 ? 4.226 9.691 -16.419 1.00 88.00 239 ASN A CA 1
ATOM 1918 C C . ASN A 1 239 ? 5.509 10.535 -16.397 1.00 88.00 239 ASN A C 1
ATOM 1920 O O . ASN A 1 239 ? 5.463 11.727 -16.090 1.00 88.00 239 ASN A O 1
ATOM 1924 N N . PHE A 1 240 ? 6.673 9.947 -16.683 1.00 89.00 240 PHE A N 1
ATOM 1925 C CA . PHE A 1 240 ? 7.898 10.721 -16.840 1.00 89.00 240 PHE A CA 1
ATOM 1926 C C . PHE A 1 240 ? 7.948 11.474 -18.158 1.00 89.00 240 PHE A C 1
ATOM 1928 O O . PHE A 1 240 ? 8.453 12.594 -18.140 1.00 89.00 240 PHE A O 1
ATOM 1935 N N . CYS A 1 241 ? 7.409 10.925 -19.249 1.00 85.56 241 CYS A N 1
ATOM 1936 C CA . CYS A 1 241 ? 7.423 11.541 -20.582 1.00 85.56 241 CYS A CA 1
ATOM 1937 C C . CYS A 1 241 ? 6.752 12.923 -20.643 1.00 85.56 241 CYS A C 1
ATOM 1939 O O . CYS A 1 241 ? 7.060 13.712 -21.532 1.00 85.56 241 CYS A O 1
ATOM 1941 N N . THR A 1 242 ? 5.898 13.254 -19.674 1.00 82.31 242 THR A N 1
ATOM 1942 C CA . THR A 1 242 ? 5.269 14.578 -19.540 1.00 82.31 242 THR A CA 1
ATOM 1943 C C . THR A 1 242 ? 6.175 15.630 -18.877 1.00 82.31 242 THR A C 1
ATOM 1945 O O . THR A 1 242 ? 5.801 16.798 -18.787 1.00 82.31 242 THR A O 1
ATOM 1948 N N . LYS A 1 243 ? 7.376 15.257 -18.406 1.00 82.62 243 LYS A N 1
ATOM 1949 C CA . LYS A 1 243 ? 8.293 16.132 -17.648 1.00 82.62 243 LYS A CA 1
ATOM 1950 C C . LYS A 1 243 ? 9.475 16.623 -18.496 1.00 82.62 243 LYS A C 1
ATOM 1952 O O . LYS A 1 243 ? 10.005 15.902 -19.335 1.00 82.62 243 LYS A O 1
ATOM 1957 N N . SER A 1 244 ? 9.983 17.821 -18.196 1.00 73.62 244 SER A N 1
ATOM 1958 C CA . SER A 1 244 ? 11.086 18.478 -18.931 1.00 73.62 244 SER A CA 1
ATOM 1959 C C . SER A 1 244 ? 12.410 17.690 -18.971 1.00 73.62 244 SER A C 1
ATOM 1961 O O . SER A 1 244 ? 13.203 17.869 -19.891 1.00 73.62 244 SER A O 1
ATOM 1963 N N . SER A 1 245 ? 12.643 16.780 -18.019 1.00 81.38 245 SER A N 1
ATOM 1964 C CA . SER A 1 245 ? 13.839 15.925 -17.916 1.00 81.38 245 SER A CA 1
ATOM 1965 C C . SER A 1 245 ? 13.556 14.431 -18.131 1.00 81.38 245 SER A C 1
ATOM 1967 O O . SER A 1 245 ? 14.273 13.572 -17.607 1.00 81.38 245 SER A O 1
ATOM 1969 N N . PHE A 1 246 ? 12.507 14.096 -18.891 1.00 86.19 246 PHE A N 1
ATOM 1970 C CA . PHE A 1 246 ? 12.045 12.711 -19.000 1.00 86.19 246 PHE A CA 1
ATOM 1971 C C . PHE A 1 246 ? 13.101 11.735 -19.519 1.00 86.19 246 PHE A C 1
ATOM 1973 O O . PHE A 1 246 ? 13.174 10.623 -19.010 1.00 86.19 246 PHE A O 1
ATOM 1980 N N . THR A 1 247 ? 13.955 12.140 -20.467 1.00 86.50 247 THR A N 1
ATOM 1981 C CA . THR A 1 247 ? 14.972 11.248 -21.048 1.00 86.50 247 THR A CA 1
ATOM 1982 C C . THR A 1 247 ? 15.856 10.621 -19.975 1.00 86.50 247 THR A C 1
ATOM 1984 O O . THR A 1 247 ? 16.094 9.416 -19.988 1.00 86.50 247 THR A O 1
ATOM 1987 N N . THR A 1 248 ? 16.326 11.430 -19.024 1.00 88.75 248 THR A N 1
ATOM 1988 C CA . THR A 1 248 ? 17.148 10.950 -17.909 1.00 88.75 248 THR A CA 1
ATOM 1989 C C . THR A 1 248 ? 16.319 10.087 -16.966 1.00 88.75 248 THR A C 1
ATOM 1991 O O . THR A 1 248 ? 16.752 8.999 -16.608 1.00 88.75 248 THR A O 1
ATOM 1994 N N . LYS A 1 249 ? 15.101 10.521 -16.620 1.00 89.06 249 LYS A N 1
ATOM 1995 C CA . LYS A 1 249 ? 14.222 9.794 -15.688 1.00 89.06 249 LYS A CA 1
ATOM 1996 C C . LYS A 1 249 ? 13.837 8.403 -16.197 1.00 89.06 249 LYS A C 1
ATOM 1998 O O . LYS A 1 249 ? 13.938 7.443 -15.443 1.00 89.06 249 LYS A O 1
ATOM 2003 N N . VAL A 1 250 ? 13.467 8.278 -17.473 1.00 89.69 250 VAL A N 1
ATOM 2004 C CA . VAL A 1 250 ? 13.121 6.991 -18.099 1.00 89.69 250 VAL A CA 1
ATOM 2005 C C . VAL A 1 250 ? 14.351 6.082 -18.192 1.00 89.69 250 VAL A C 1
ATOM 2007 O O . VAL A 1 250 ? 14.265 4.912 -17.834 1.00 89.69 250 VAL A O 1
ATOM 2010 N N . LYS A 1 251 ? 15.523 6.612 -18.582 1.00 90.31 251 LYS A N 1
ATOM 2011 C CA . LYS A 1 251 ? 16.778 5.834 -18.588 1.00 90.31 251 LYS A CA 1
ATOM 2012 C C . LYS A 1 251 ? 17.138 5.296 -17.202 1.00 90.31 251 LYS A C 1
ATOM 2014 O O . LYS A 1 251 ? 17.507 4.127 -17.079 1.00 90.31 251 LYS A O 1
ATOM 2019 N N . THR A 1 252 ? 17.036 6.137 -16.173 1.00 90.62 252 THR A N 1
ATOM 2020 C CA . THR A 1 252 ? 17.297 5.747 -14.782 1.00 90.62 252 THR A CA 1
ATOM 2021 C C . THR A 1 252 ? 16.311 4.682 -14.319 1.00 90.62 252 THR A C 1
ATOM 2023 O O . THR A 1 252 ? 16.741 3.647 -13.820 1.00 90.62 252 THR A O 1
ATOM 2026 N N . LEU A 1 253 ? 15.011 4.888 -14.559 1.00 91.12 253 LEU A N 1
ATOM 2027 C CA . LEU A 1 253 ? 13.966 3.917 -14.239 1.00 91.12 253 LEU A CA 1
ATOM 2028 C C . LEU A 1 253 ? 14.284 2.542 -14.827 1.00 91.12 253 LEU A C 1
ATOM 2030 O O . LEU A 1 253 ? 14.298 1.553 -14.108 1.00 91.12 253 LEU A O 1
ATOM 2034 N N . TRP A 1 254 ? 14.584 2.483 -16.122 1.00 89.00 254 TRP A N 1
ATOM 2035 C CA . TRP A 1 254 ? 14.864 1.224 -16.805 1.00 89.00 254 TRP A CA 1
ATOM 2036 C C . TRP A 1 254 ? 16.113 0.539 -16.273 1.00 89.00 254 TRP A C 1
ATOM 2038 O O . TRP A 1 254 ? 16.094 -0.654 -15.987 1.00 89.00 254 TRP A O 1
ATOM 2048 N N . THR A 1 255 ? 17.188 1.302 -16.081 1.00 90.69 255 THR A N 1
ATOM 2049 C CA . THR A 1 255 ? 18.428 0.773 -15.502 1.00 90.69 255 THR A CA 1
ATOM 2050 C C . THR A 1 255 ? 18.159 0.148 -14.132 1.00 90.69 255 THR A C 1
ATOM 2052 O O . THR A 1 255 ? 18.629 -0.955 -13.853 1.00 90.69 255 THR A O 1
ATOM 2055 N N . ASN A 1 256 ? 17.345 0.809 -13.307 1.00 92.00 256 ASN A N 1
ATOM 2056 C CA . ASN A 1 256 ? 16.979 0.324 -11.981 1.00 92.00 256 ASN A CA 1
ATOM 2057 C C . ASN A 1 256 ? 16.035 -0.886 -12.035 1.00 92.00 256 ASN A C 1
ATOM 2059 O O . ASN A 1 256 ? 16.228 -1.820 -11.265 1.00 92.00 256 ASN A O 1
ATOM 2063 N N . LEU A 1 257 ? 15.081 -0.933 -12.971 1.00 91.38 257 LEU A N 1
ATOM 2064 C CA . LEU A 1 257 ? 14.214 -2.099 -13.184 1.00 91.38 257 LEU A CA 1
ATOM 2065 C C . LEU A 1 257 ? 14.999 -3.329 -13.658 1.00 91.38 257 LEU A C 1
ATOM 2067 O O . LEU A 1 257 ? 14.713 -4.442 -13.222 1.00 91.38 257 LEU A O 1
ATOM 2071 N N . HIS A 1 258 ? 16.004 -3.152 -14.517 1.00 89.31 258 HIS A N 1
ATOM 2072 C CA . HIS A 1 258 ? 16.887 -4.250 -14.916 1.00 89.31 258 HIS A CA 1
ATOM 2073 C C . HIS A 1 258 ? 17.786 -4.704 -13.770 1.00 89.31 258 HIS A C 1
ATOM 2075 O O . HIS A 1 258 ? 17.951 -5.904 -13.565 1.00 89.31 258 HIS A O 1
ATOM 2081 N N . LYS A 1 259 ? 18.327 -3.763 -12.987 1.00 91.44 259 LYS A N 1
ATOM 2082 C CA . LYS A 1 259 ? 19.091 -4.088 -11.780 1.00 91.44 259 LYS A CA 1
ATOM 2083 C C . LYS A 1 259 ? 18.237 -4.894 -10.794 1.00 91.44 259 LYS A C 1
ATOM 2085 O O . LYS A 1 259 ? 18.686 -5.942 -10.339 1.00 91.44 259 LYS A O 1
ATOM 2090 N N . PHE A 1 260 ? 17.001 -4.459 -10.554 1.00 92.19 260 PHE A N 1
ATOM 2091 C CA . PHE A 1 260 ? 16.022 -5.182 -9.746 1.00 92.19 260 PHE A CA 1
ATOM 2092 C C . PHE A 1 260 ? 15.777 -6.596 -10.282 1.00 92.19 260 PHE A C 1
ATOM 2094 O O . PHE A 1 260 ? 15.879 -7.550 -9.515 1.00 92.19 260 PHE A O 1
ATOM 2101 N N . ARG A 1 261 ? 15.541 -6.777 -11.592 1.00 92.81 261 ARG A N 1
ATOM 2102 C CA . ARG A 1 261 ? 15.380 -8.125 -12.166 1.00 92.81 261 ARG A CA 1
ATOM 2103 C C . ARG A 1 261 ? 16.592 -9.005 -11.878 1.00 92.81 261 ARG A C 1
ATOM 2105 O O . ARG A 1 261 ? 16.430 -10.132 -11.424 1.00 92.81 261 ARG A O 1
ATOM 2112 N N . THR A 1 262 ? 17.799 -8.496 -12.112 1.00 89.94 262 THR A N 1
ATOM 2113 C CA . THR A 1 262 ? 19.038 -9.259 -11.903 1.00 89.94 262 THR A CA 1
ATOM 2114 C C . THR A 1 262 ? 19.246 -9.638 -10.436 1.00 89.94 262 THR A C 1
ATOM 2116 O O . THR A 1 262 ? 19.785 -10.702 -10.148 1.00 89.94 262 THR A O 1
ATOM 2119 N N . GLN A 1 263 ? 18.826 -8.789 -9.499 1.00 90.38 263 GLN A N 1
ATOM 2120 C CA . GLN A 1 263 ? 19.038 -9.010 -8.068 1.00 90.38 263 GLN A CA 1
ATOM 2121 C C . GLN A 1 263 ? 17.925 -9.845 -7.424 1.00 90.38 263 GLN A C 1
ATOM 2123 O O . GLN A 1 263 ? 18.224 -10.759 -6.659 1.00 90.38 263 GLN A O 1
ATOM 2128 N N . CYS A 1 264 ? 16.667 -9.567 -7.761 1.00 89.50 264 CYS A N 1
ATOM 2129 C CA . CYS A 1 264 ? 15.492 -10.075 -7.052 1.00 89.50 264 CYS A CA 1
ATOM 2130 C C . CYS A 1 264 ? 14.676 -11.092 -7.864 1.00 89.50 264 CYS A C 1
ATOM 2132 O O . CYS A 1 264 ? 13.980 -11.913 -7.276 1.00 89.50 264 CYS A O 1
ATOM 2134 N N . LEU A 1 265 ? 14.767 -11.076 -9.200 1.00 90.62 265 LEU A N 1
ATOM 2135 C CA . LEU A 1 265 ? 13.982 -11.932 -10.103 1.00 90.62 265 LEU A CA 1
ATOM 2136 C C . LEU A 1 265 ? 14.881 -12.838 -10.961 1.00 90.62 265 LEU A C 1
ATOM 2138 O O . LEU A 1 265 ? 14.674 -12.987 -12.165 1.00 90.62 265 LEU A O 1
ATOM 2142 N N . GLN A 1 266 ? 15.877 -13.471 -10.338 1.00 86.44 266 GLN A N 1
ATOM 2143 C CA . GLN A 1 266 ? 16.891 -14.288 -11.026 1.00 86.44 266 GLN A CA 1
ATOM 2144 C C . GLN A 1 266 ? 16.301 -15.450 -11.844 1.00 86.44 266 GLN A C 1
ATOM 2146 O O . GLN A 1 266 ? 16.876 -15.854 -12.850 1.00 86.44 266 GLN A O 1
ATOM 2151 N N . ASN A 1 267 ? 15.133 -15.953 -11.439 1.00 87.44 267 ASN A N 1
ATOM 2152 C CA . ASN A 1 267 ? 14.440 -17.056 -12.110 1.00 87.44 267 ASN A CA 1
ATOM 2153 C C . ASN A 1 267 ? 13.604 -16.614 -13.323 1.00 87.44 267 ASN A C 1
ATOM 2155 O O . ASN A 1 267 ? 13.075 -17.459 -14.041 1.00 87.44 267 ASN A O 1
ATOM 2159 N N . VAL A 1 268 ? 13.429 -15.308 -13.539 1.00 88.56 268 VAL A N 1
ATOM 2160 C CA . VAL A 1 268 ? 12.664 -14.775 -14.670 1.00 88.56 268 VAL A CA 1
ATOM 2161 C C . VAL A 1 268 ? 13.608 -14.579 -15.843 1.00 88.56 268 VAL A C 1
ATOM 2163 O O . VAL A 1 268 ? 14.607 -13.878 -15.706 1.00 88.56 268 VAL A O 1
ATOM 2166 N N . ASP A 1 269 ? 13.288 -15.168 -16.993 1.00 91.44 269 ASP A N 1
ATOM 2167 C CA . ASP A 1 269 ? 14.068 -15.020 -18.224 1.00 91.44 269 ASP A CA 1
ATOM 2168 C C . ASP A 1 269 ? 14.252 -13.542 -18.629 1.00 91.44 269 ASP A C 1
ATOM 2170 O O . ASP A 1 269 ? 13.330 -12.730 -18.520 1.00 91.44 269 ASP A O 1
ATOM 2174 N N . GLU A 1 270 ? 15.467 -13.184 -19.056 1.00 89.81 270 GLU A N 1
ATOM 2175 C CA . GLU A 1 270 ? 15.822 -11.790 -19.348 1.00 89.81 270 GLU A CA 1
ATOM 2176 C C . GLU A 1 270 ? 15.122 -11.276 -20.598 1.00 89.81 270 GLU A C 1
ATOM 2178 O O . GLU A 1 270 ? 14.659 -10.131 -20.603 1.00 89.81 270 GLU A O 1
ATOM 2183 N N . ASP A 1 271 ? 15.040 -12.120 -21.629 1.00 91.31 271 ASP A N 1
ATOM 2184 C CA . ASP A 1 271 ? 14.402 -11.781 -22.896 1.00 91.31 271 ASP A CA 1
ATOM 2185 C C . ASP A 1 271 ? 12.924 -11.505 -22.648 1.00 91.31 271 ASP A C 1
ATOM 2187 O O . ASP A 1 271 ? 12.438 -10.410 -22.932 1.00 91.31 271 ASP A O 1
ATOM 2191 N N . LYS A 1 272 ? 12.247 -12.442 -21.974 1.00 91.69 272 LYS A N 1
ATOM 2192 C CA . LYS A 1 272 ? 10.837 -12.322 -21.600 1.00 91.69 272 LYS A CA 1
ATOM 2193 C C . LYS A 1 272 ? 10.567 -11.090 -20.740 1.00 91.69 272 LYS A C 1
ATOM 2195 O O . LYS A 1 272 ? 9.623 -10.355 -21.014 1.00 91.69 272 LYS A O 1
ATOM 2200 N N . TYR A 1 273 ? 11.375 -10.847 -19.706 1.00 92.19 273 TYR A N 1
ATOM 2201 C CA . TYR A 1 273 ? 11.190 -9.690 -18.827 1.00 92.19 273 TYR A CA 1
ATOM 2202 C C . TYR A 1 273 ? 11.294 -8.374 -19.603 1.00 92.19 273 TYR A C 1
ATOM 2204 O O . TYR A 1 273 ? 10.417 -7.514 -19.514 1.00 92.19 273 TYR A O 1
ATOM 2212 N N . SER A 1 274 ? 12.369 -8.232 -20.377 1.00 91.06 274 SER A N 1
ATOM 2213 C CA . SER A 1 274 ? 12.670 -7.024 -21.147 1.00 91.06 274 SER A CA 1
ATOM 2214 C C . SER A 1 274 ? 11.598 -6.770 -22.206 1.00 91.06 274 SER A C 1
ATOM 2216 O O . SER A 1 274 ? 11.109 -5.648 -22.343 1.00 91.06 274 SER A O 1
ATOM 2218 N N . TYR A 1 275 ? 11.189 -7.831 -22.901 1.00 93.44 275 TYR A N 1
ATOM 2219 C CA . TYR A 1 275 ? 10.110 -7.811 -23.874 1.00 93.44 275 TYR A CA 1
ATOM 2220 C C . TYR A 1 275 ? 8.793 -7.336 -23.248 1.00 93.44 275 TYR A C 1
ATOM 2222 O O . TYR A 1 275 ? 8.194 -6.390 -23.753 1.00 93.44 275 TYR A O 1
ATOM 2230 N N . CYS A 1 276 ? 8.370 -7.908 -22.114 1.00 93.50 276 CYS A N 1
ATOM 2231 C CA . CYS A 1 276 ? 7.112 -7.532 -21.466 1.00 93.50 276 CYS A CA 1
ATOM 2232 C C . CYS A 1 276 ? 7.087 -6.064 -21.016 1.00 93.50 276 CYS A C 1
ATOM 2234 O O . CYS A 1 276 ? 6.064 -5.395 -21.183 1.00 93.50 276 CYS A O 1
ATOM 2236 N N . VAL A 1 277 ? 8.199 -5.544 -20.480 1.00 90.31 277 VAL A N 1
ATOM 2237 C CA . VAL A 1 277 ? 8.318 -4.122 -20.109 1.00 90.31 277 VAL A CA 1
ATOM 2238 C C . VAL A 1 277 ? 8.132 -3.224 -21.335 1.00 90.31 277 VAL A C 1
ATOM 2240 O O . VAL A 1 277 ? 7.360 -2.268 -21.282 1.00 90.31 277 VAL A O 1
ATOM 2243 N N . ILE A 1 278 ? 8.820 -3.529 -22.439 1.00 91.50 278 ILE A N 1
ATOM 2244 C CA . ILE A 1 278 ? 8.762 -2.724 -23.668 1.00 91.50 278 ILE A CA 1
ATOM 2245 C C . ILE A 1 278 ? 7.376 -2.811 -24.312 1.00 91.50 278 ILE A C 1
ATOM 2247 O O . ILE A 1 278 ? 6.807 -1.779 -24.671 1.00 91.50 278 ILE A O 1
ATOM 2251 N N . ARG A 1 279 ? 6.810 -4.020 -24.404 1.00 93.19 279 ARG A N 1
ATOM 2252 C CA . ARG A 1 279 ? 5.482 -4.267 -24.973 1.00 93.19 279 ARG A CA 1
ATOM 2253 C C . ARG A 1 279 ? 4.406 -3.449 -24.264 1.00 93.19 279 ARG A C 1
ATOM 2255 O O . ARG A 1 279 ? 3.675 -2.735 -24.930 1.00 93.19 279 ARG A O 1
ATOM 2262 N N . ASN A 1 280 ? 4.376 -3.450 -22.929 1.00 92.62 280 ASN A N 1
ATOM 2263 C CA . ASN A 1 280 ? 3.381 -2.679 -22.170 1.00 92.62 280 ASN A CA 1
ATOM 2264 C C . ASN A 1 280 ? 3.501 -1.160 -22.396 1.00 92.62 280 ASN A C 1
ATOM 2266 O O . ASN A 1 280 ? 2.504 -0.446 -22.347 1.00 92.62 280 ASN A O 1
ATOM 2270 N N . ILE A 1 281 ? 4.708 -0.644 -22.654 1.00 89.56 281 ILE A N 1
ATOM 2271 C CA . ILE A 1 281 ? 4.893 0.771 -23.011 1.00 89.56 281 ILE A CA 1
ATOM 2272 C C . ILE A 1 281 ? 4.322 1.050 -24.401 1.00 89.56 281 ILE A C 1
ATOM 2274 O O . ILE A 1 281 ? 3.656 2.064 -24.587 1.00 89.56 281 ILE A O 1
ATOM 2278 N N . ILE A 1 282 ? 4.570 0.164 -25.367 1.00 89.00 282 ILE A N 1
ATOM 2279 C CA . ILE A 1 282 ? 4.020 0.287 -26.721 1.00 89.00 282 ILE A CA 1
ATOM 2280 C C . ILE A 1 282 ? 2.492 0.191 -26.688 1.00 89.00 282 ILE A C 1
ATOM 2282 O O . ILE A 1 282 ? 1.839 1.060 -27.258 1.00 89.00 282 ILE A O 1
ATOM 2286 N N . ASP A 1 283 ? 1.930 -0.778 -25.965 1.00 90.12 283 ASP A N 1
ATOM 2287 C CA . ASP A 1 283 ? 0.482 -0.941 -25.808 1.00 90.12 283 ASP A CA 1
ATOM 2288 C C . ASP A 1 283 ? -0.154 0.344 -25.241 1.00 90.12 283 ASP A C 1
ATOM 2290 O O . ASP A 1 283 ? -1.092 0.883 -25.830 1.00 90.12 283 ASP A O 1
ATOM 2294 N N . LEU A 1 284 ? 0.426 0.933 -24.184 1.00 87.50 284 LEU A N 1
ATOM 2295 C CA . LEU A 1 284 ? -0.044 2.215 -23.637 1.00 87.50 284 LEU A CA 1
ATOM 2296 C C . LEU A 1 284 ? 0.085 3.385 -24.625 1.00 87.50 284 LEU A C 1
ATOM 2298 O O . LEU A 1 284 ? -0.770 4.270 -24.643 1.00 87.50 284 LEU A O 1
ATOM 2302 N N . LEU A 1 285 ? 1.141 3.426 -25.441 1.00 86.00 285 LEU A N 1
ATOM 2303 C CA . LEU A 1 285 ? 1.313 4.460 -26.467 1.00 86.00 285 LEU A CA 1
ATOM 2304 C C . LEU A 1 285 ? 0.278 4.336 -27.587 1.00 86.00 285 LEU A C 1
ATOM 2306 O O . LEU A 1 285 ? -0.189 5.356 -28.091 1.00 86.00 285 LEU A O 1
ATOM 2310 N N . LEU A 1 286 ? -0.079 3.110 -27.970 1.00 85.62 286 LEU A N 1
ATOM 2311 C CA . LEU A 1 286 ? -1.113 2.844 -28.969 1.00 85.62 286 LEU A CA 1
ATOM 2312 C C . LEU A 1 286 ? -2.501 3.230 -28.448 1.00 85.62 286 LEU A C 1
ATOM 2314 O O . LEU A 1 286 ? -3.295 3.804 -29.192 1.00 85.62 286 LEU A O 1
ATOM 2318 N N . GLU A 1 287 ? -2.775 2.975 -27.168 1.00 85.81 287 GLU A N 1
ATOM 2319 C CA . GLU A 1 287 ? -4.011 3.407 -26.509 1.00 85.81 287 GLU A CA 1
ATOM 2320 C C . GLU A 1 287 ? -4.063 4.932 -26.293 1.00 85.81 287 GLU A C 1
ATOM 2322 O O . GLU A 1 287 ? -5.142 5.527 -26.321 1.00 85.81 287 GLU A O 1
ATOM 2327 N N . GLN A 1 288 ? -2.909 5.583 -26.091 1.00 80.81 288 GLN A N 1
ATOM 2328 C CA . GLN A 1 288 ? -2.802 7.011 -25.764 1.00 80.81 288 GLN A CA 1
ATOM 2329 C C . GLN A 1 288 ? -1.769 7.749 -26.645 1.00 80.81 288 GLN A C 1
ATOM 2331 O O . GLN A 1 288 ? -0.754 8.247 -26.142 1.00 80.81 288 GLN A O 1
ATOM 2336 N N . PRO A 1 289 ? -2.034 7.922 -27.953 1.00 66.25 289 PRO A N 1
ATOM 2337 C CA . PRO A 1 289 ? -1.042 8.408 -28.922 1.00 66.25 289 PRO A CA 1
ATOM 2338 C C . PRO A 1 289 ? -0.519 9.830 -28.656 1.00 66.25 289 PRO A C 1
ATOM 2340 O O . PRO A 1 289 ? 0.550 10.197 -29.139 1.00 66.25 289 PRO A O 1
ATOM 2343 N N . TYR A 1 290 ? -1.229 10.631 -27.855 1.00 68.94 290 TYR A N 1
ATOM 2344 C CA . TYR A 1 290 ? -0.844 12.005 -27.503 1.00 68.94 290 TYR A CA 1
ATOM 2345 C C . TYR A 1 290 ? -0.235 12.149 -26.098 1.00 68.94 290 TYR A C 1
ATOM 2347 O O . TYR A 1 290 ? 0.115 13.258 -25.697 1.00 68.94 290 TYR A O 1
ATOM 2355 N N . ALA A 1 291 ? -0.081 11.057 -25.340 1.00 69.44 291 ALA A N 1
ATOM 2356 C CA . ALA A 1 291 ? 0.451 11.107 -23.975 1.00 69.44 291 ALA A CA 1
ATOM 2357 C C . ALA A 1 291 ? 1.970 11.374 -23.912 1.00 69.44 291 ALA A C 1
ATOM 2359 O O . ALA A 1 291 ? 2.494 11.734 -22.857 1.00 69.44 291 ALA A O 1
ATOM 2360 N N . CYS A 1 292 ? 2.692 11.233 -25.032 1.00 73.69 292 CYS A N 1
ATOM 2361 C CA . CYS A 1 292 ? 4.135 11.454 -25.109 1.00 73.69 292 CYS A CA 1
ATOM 2362 C C . CYS A 1 292 ? 4.493 12.532 -26.144 1.00 73.69 292 CYS A C 1
ATOM 2364 O O . CYS A 1 292 ? 4.506 12.285 -27.346 1.00 73.69 292 CYS A O 1
ATOM 2366 N N . VAL A 1 293 ? 4.889 13.718 -25.670 1.00 70.50 293 VAL A N 1
ATOM 2367 C CA . VAL A 1 293 ? 5.328 14.853 -26.516 1.00 70.50 293 VAL A CA 1
ATOM 2368 C C . VAL A 1 293 ? 6.704 14.594 -27.176 1.00 70.50 293 VAL A C 1
ATOM 2370 O O . VAL A 1 293 ? 7.174 15.376 -27.995 1.00 70.50 293 VAL A O 1
ATOM 2373 N N . GLY A 1 294 ? 7.371 13.479 -26.850 1.00 76.69 294 GLY A N 1
ATOM 2374 C CA . GLY A 1 294 ? 8.718 13.139 -27.316 1.00 76.69 294 GLY A CA 1
ATOM 2375 C C . GLY A 1 294 ? 8.890 11.672 -27.704 1.00 76.69 294 GLY A C 1
ATOM 2376 O O . GLY A 1 294 ? 9.895 11.069 -27.328 1.00 76.69 294 GLY A O 1
ATOM 2377 N N . LEU A 1 295 ? 7.932 11.110 -28.446 1.00 83.12 295 LEU A N 1
ATOM 2378 C CA . LEU A 1 295 ? 7.901 9.701 -28.858 1.00 83.12 295 LEU A CA 1
ATOM 2379 C C . LEU A 1 295 ? 9.230 9.214 -29.467 1.00 83.12 295 LEU A C 1
ATOM 2381 O O . LEU A 1 295 ? 9.761 8.184 -29.065 1.00 83.12 295 LEU A O 1
ATOM 2385 N N . GLU A 1 296 ? 9.826 9.995 -30.374 1.00 84.50 296 GLU A N 1
ATOM 2386 C CA . GLU A 1 296 ? 11.116 9.666 -31.002 1.00 84.50 296 GLU A CA 1
ATOM 2387 C C . GLU A 1 296 ? 12.244 9.498 -29.975 1.00 84.50 296 GLU A C 1
ATOM 2389 O O . GLU A 1 296 ? 13.060 8.580 -30.063 1.00 84.50 296 GLU A O 1
ATOM 2394 N N . LYS A 1 297 ? 12.280 10.370 -28.961 1.00 86.50 297 LYS A N 1
ATOM 2395 C CA . LYS A 1 297 ? 13.268 10.296 -27.879 1.00 86.50 297 LYS A CA 1
ATOM 2396 C C . LYS A 1 297 ? 13.000 9.096 -26.980 1.00 86.50 297 LYS A C 1
ATOM 2398 O O . LYS A 1 297 ? 13.961 8.464 -26.550 1.00 86.50 297 LYS A O 1
ATOM 2403 N N . LEU A 1 298 ? 11.733 8.771 -26.711 1.00 87.19 298 LEU A N 1
ATOM 2404 C CA . LEU A 1 298 ? 11.371 7.561 -25.979 1.00 87.19 298 LEU A CA 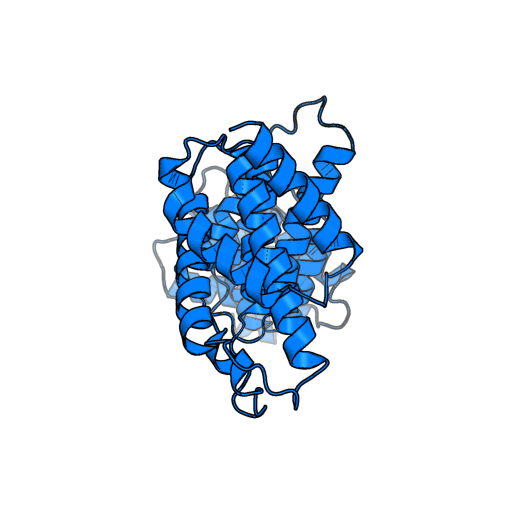1
ATOM 2405 C C . LEU A 1 298 ? 11.869 6.323 -26.734 1.00 87.19 298 LEU A C 1
ATOM 2407 O O . LEU A 1 298 ? 12.651 5.564 -26.172 1.00 87.19 298 LEU A O 1
ATOM 2411 N N . PHE A 1 299 ? 11.563 6.179 -28.027 1.00 88.44 299 PHE A N 1
ATOM 2412 C CA . PHE A 1 299 ? 12.087 5.079 -28.845 1.00 88.44 299 PHE A CA 1
ATOM 2413 C C . PHE A 1 299 ? 13.618 5.039 -28.895 1.00 88.44 299 PHE A C 1
ATOM 2415 O O . PHE A 1 299 ? 14.204 3.961 -28.813 1.00 88.44 299 PHE A O 1
ATOM 2422 N N . ALA A 1 300 ? 14.291 6.191 -28.947 1.00 89.06 300 ALA A N 1
ATOM 2423 C CA . ALA A 1 300 ? 15.750 6.245 -28.873 1.00 89.06 300 ALA A CA 1
ATOM 2424 C C . ALA A 1 300 ? 16.302 5.718 -27.533 1.00 89.06 300 ALA A C 1
ATOM 2426 O O . ALA A 1 300 ? 17.373 5.111 -27.511 1.00 89.06 300 ALA A O 1
ATOM 2427 N N . ILE A 1 301 ? 15.581 5.918 -26.422 1.00 89.12 301 ILE A N 1
ATOM 2428 C CA . ILE A 1 301 ? 15.906 5.327 -25.113 1.00 89.12 301 ILE A CA 1
ATOM 2429 C C . ILE A 1 301 ? 15.648 3.819 -25.118 1.00 89.12 301 ILE A C 1
ATOM 2431 O O . ILE A 1 301 ? 16.438 3.081 -24.531 1.00 89.12 301 ILE A O 1
ATOM 2435 N N . MET A 1 302 ? 14.581 3.370 -25.786 1.00 88.94 302 MET A N 1
ATOM 2436 C CA . MET A 1 302 ? 14.191 1.959 -25.823 1.00 88.94 302 MET A CA 1
ATOM 2437 C C . MET A 1 302 ? 15.103 1.106 -26.705 1.00 88.94 302 MET A C 1
ATOM 2439 O O . MET A 1 302 ? 15.406 -0.040 -26.377 1.00 88.94 302 MET A O 1
ATOM 2443 N N . LYS A 1 303 ? 15.599 1.684 -27.803 1.00 90.00 303 LYS A N 1
ATOM 2444 C CA . LYS A 1 303 ? 16.362 0.994 -28.849 1.00 90.00 303 LYS A CA 1
ATOM 2445 C C . LYS A 1 303 ? 17.516 0.117 -28.336 1.00 90.00 303 LYS A C 1
ATOM 2447 O O . LYS A 1 303 ? 17.597 -1.024 -28.784 1.00 90.00 303 LYS A O 1
ATOM 2452 N N . PRO A 1 304 ? 18.401 0.558 -27.420 1.00 88.19 304 PRO A N 1
ATOM 2453 C CA . PRO A 1 304 ? 19.489 -0.289 -26.924 1.00 88.19 304 PRO A CA 1
ATOM 2454 C C . PRO A 1 304 ? 19.008 -1.565 -26.229 1.00 88.19 304 PRO A C 1
ATOM 2456 O O . PRO A 1 304 ? 19.715 -2.566 -26.256 1.00 88.19 304 PRO A O 1
ATOM 2459 N N . TRP A 1 305 ? 17.825 -1.527 -25.620 1.00 86.00 305 TRP A N 1
ATOM 2460 C CA . TRP A 1 305 ? 17.233 -2.660 -24.915 1.00 86.00 305 TRP A CA 1
ATOM 2461 C C . TRP A 1 305 ? 16.496 -3.582 -25.877 1.00 86.00 305 TRP A C 1
ATOM 2463 O O . TRP A 1 305 ? 16.716 -4.786 -25.835 1.00 86.00 305 TRP A O 1
ATOM 2473 N N . VAL A 1 306 ? 15.744 -3.018 -26.829 1.00 90.00 306 VAL A N 1
ATOM 2474 C CA . VAL A 1 306 ? 15.134 -3.783 -27.930 1.00 90.00 306 VAL A CA 1
ATOM 2475 C C . VAL A 1 306 ? 16.198 -4.568 -28.696 1.00 90.00 306 VAL A C 1
ATOM 2477 O O . VAL A 1 306 ? 16.012 -5.740 -28.982 1.00 90.00 306 VAL A O 1
ATOM 2480 N N . MET A 1 307 ? 17.357 -3.966 -28.980 1.00 90.00 307 MET A N 1
ATOM 2481 C CA . MET A 1 307 ? 18.444 -4.630 -29.714 1.00 90.00 307 MET A CA 1
ATOM 2482 C C . MET A 1 307 ? 19.088 -5.809 -28.971 1.00 90.00 307 MET A C 1
ATOM 2484 O O . MET A 1 307 ? 19.804 -6.582 -29.606 1.00 90.00 307 MET A O 1
ATOM 2488 N N . ARG A 1 308 ? 18.861 -5.945 -27.659 1.00 88.12 308 ARG A N 1
ATOM 2489 C CA . ARG A 1 308 ? 19.316 -7.094 -26.859 1.00 88.12 308 ARG A CA 1
ATOM 2490 C C . ARG A 1 308 ? 18.320 -8.249 -26.861 1.00 88.12 308 ARG A C 1
ATOM 2492 O O . ARG A 1 308 ? 18.698 -9.338 -26.445 1.00 88.12 308 ARG A O 1
ATOM 2499 N N . LEU A 1 309 ? 17.093 -8.015 -27.327 1.00 92.12 309 LEU A N 1
ATOM 2500 C CA . LEU A 1 309 ? 16.072 -9.047 -27.410 1.00 92.12 309 LEU A CA 1
ATOM 2501 C C . LEU A 1 309 ? 16.371 -10.054 -28.530 1.00 92.12 309 LEU A C 1
ATOM 2503 O O . LEU A 1 309 ? 17.009 -9.737 -29.547 1.00 92.12 309 LEU A O 1
ATOM 2507 N N . SER A 1 310 ? 15.846 -11.264 -28.370 1.00 92.81 310 SER A N 1
ATOM 2508 C CA . SER A 1 310 ? 15.843 -12.315 -29.381 1.00 92.81 310 SER A CA 1
ATOM 2509 C C . SER A 1 310 ? 15.220 -11.824 -30.694 1.00 92.81 310 SER A C 1
ATOM 2511 O O . SER A 1 310 ? 14.470 -10.847 -30.746 1.00 92.81 310 SER A O 1
ATOM 2513 N N . SER A 1 311 ? 15.574 -12.459 -31.814 1.00 91.44 311 SER A N 1
ATOM 2514 C CA . SER A 1 311 ? 15.011 -12.088 -33.121 1.00 91.44 311 SER A CA 1
ATOM 2515 C C . SER A 1 311 ? 13.491 -12.241 -33.177 1.00 91.44 311 SER A C 1
ATOM 2517 O O . SER A 1 311 ? 12.844 -11.470 -33.874 1.00 91.44 311 SER A O 1
ATOM 2519 N N . GLU A 1 312 ? 12.941 -13.211 -32.446 1.00 92.00 312 GLU A N 1
ATOM 2520 C CA . GLU A 1 312 ? 11.502 -13.460 -32.351 1.00 92.00 312 GLU A CA 1
ATOM 2521 C C . GLU A 1 312 ? 10.803 -12.317 -31.607 1.00 92.00 312 GLU A C 1
ATOM 2523 O O . GLU A 1 312 ? 9.980 -11.623 -32.201 1.00 92.00 312 GLU A O 1
ATOM 2528 N N . SER A 1 313 ? 11.237 -12.023 -30.377 1.00 91.38 313 SER A N 1
ATOM 2529 C CA . SER A 1 313 ? 10.730 -10.911 -29.563 1.00 91.38 313 SER A CA 1
ATOM 2530 C C . SER A 1 313 ? 10.839 -9.560 -30.285 1.00 91.38 313 SER A C 1
ATOM 2532 O O . SER A 1 313 ? 9.929 -8.742 -30.212 1.00 91.38 313 SER A O 1
ATOM 2534 N N . ARG A 1 314 ? 11.927 -9.316 -31.034 1.00 91.38 314 ARG A N 1
ATOM 2535 C CA . ARG A 1 314 ? 12.083 -8.093 -31.848 1.00 91.38 314 ARG A CA 1
ATOM 2536 C C . ARG A 1 314 ? 11.167 -8.022 -33.062 1.00 91.38 314 ARG A C 1
ATOM 2538 O O . ARG A 1 314 ? 10.937 -6.923 -33.538 1.00 91.38 314 ARG A O 1
ATOM 2545 N N . SER A 1 315 ? 10.758 -9.159 -33.618 1.00 89.94 315 SER A N 1
ATOM 2546 C CA . SER A 1 315 ? 9.866 -9.184 -34.777 1.00 89.94 315 SER A CA 1
ATOM 2547 C C . SER A 1 315 ? 8.406 -8.985 -34.381 1.00 89.94 315 SER A C 1
ATOM 2549 O O . SER A 1 315 ? 7.614 -8.598 -35.236 1.00 89.94 315 SER A O 1
ATOM 2551 N N . GLU A 1 316 ? 8.042 -9.317 -33.140 1.00 88.81 316 GLU A N 1
ATOM 2552 C CA . GLU A 1 316 ? 6.689 -9.114 -32.615 1.00 88.81 316 GLU A CA 1
ATOM 2553 C C . GLU A 1 316 ? 6.449 -7.667 -32.145 1.00 88.81 316 GLU A C 1
ATOM 2555 O O . GLU A 1 316 ? 5.321 -7.188 -32.243 1.00 88.81 316 GLU A O 1
ATOM 2560 N N . LEU A 1 317 ? 7.493 -6.982 -31.653 1.00 86.25 317 LEU A N 1
ATOM 2561 C CA . LEU A 1 317 ? 7.472 -5.557 -31.273 1.00 86.25 317 LEU A CA 1
ATOM 2562 C C . LEU A 1 317 ? 7.495 -4.618 -32.488 1.00 86.25 317 LEU A C 1
ATOM 2564 O O . LEU A 1 317 ? 6.797 -3.581 -32.422 1.00 86.25 317 LEU A O 1
#

Sequence (317 aa):
MESYTTAVLRLCVLTEINNATENVFTLAEYLANDLRLLSKMKLSDESNAIFYRLYKNALHAVVKCCLEEPSKERTGVKFDEYGKRIQAFMSVLVEQLDANDCEFAVSRHVANALCNMLVLTQEVDSRERLLIPLRYMTFRVQPEMLQKLAAYIERQVFVEHALPDEGQNYLLARKLMLATYGDVYRLHHALPRKTDLCHILKHVGTNTAFTEELEQLLNTVHANDPNEFYGISAQVAMNFCTKSSFTTKVKTLWTNLHKFRTQCLQNVDEDKYSYCVIRNIIDLLLEQPYACVGLEKLFAIMKPWVMRLSSESRSEL

Organism: NCBI:txid7168

Secondary structure (DSSP, 8-state):
-HHHHHHHHHHHHHHHHH---SSHHHHHHHHHHHHTTHHHHT--HHHHHHHHHHHHHHHHHHHHHHHHSTT---TT--HHHHHHHHHHHHHHHHHGGG-SS--HHHHHHHHHHHHHHHHHTPPPPTTS---HHHHTT-----HHHHHHHHHHHHHHHS-S---TT--HHHHHHHHHHHHHHHHHHHH-TTPPP-GGGHHHHTTTTT-GGGHHHHHHHHHHHHHH-HHHHHHHHHHHHHHHHTSTTHHHHHHHHHHHHHHHHHHH-TTS-HHHHHHHHHHHHHHHHHH-TTS-TTHHHHHHHHHHHHTTS-HHHHHH-

Radius of gyration: 22.63 Å; chains: 1; bounding box: 45×41×66 Å

Foldseek 3Di:
DVVVLVVLLVLLVCCVVPLDQPCLLVVLVVLLVVLVCVVVVPDDLLSVLSSLSNNLSSVVSVVVNCVVCVPDDDPPRDLLVLLVSLVSSLVVLLVVLPDDDDDLSSLLSSLLSNLSLLLQQADDDPPDPPRPSNVSSHDDDDPVSLLSSLLSLLCNQVPPCPDPPCDPVNNVSNLVSLLSNLVSLQRHPRDDQNLSCLSPLLCQPVVVSNNVSSLSSLLSVCVNPVLSSLLSLLVNLLVLLVDPPSLVSNLSSVVRVLVSCVPPVVVDDLLVSLLSNVVSNVVVCVVPVPSHPCVVSVVVSSVVSLVPHDPVSNVVD